Protein AF-A0A1I1L1Y5-F1 (afdb_monomer)

Secondary structure (DSSP, 8-state):
-HHHHHHHHHTTHHHHHHHHHHHHHHTTS---SS----EEEEEEEEEEESSTTPPPPTTS--EEEEEEEETTEEEE--EE-----PPP----------------------------EEPEEEEETTTTEEEEEEEETTEEEEEEEETTT-SS-SSSGGGG-TT--PPPEEEEEEEEEETTEEEEEEEEES----SS-----EEEEEEE-S--SS--GGGGGS-TT--SEEEEEEEEE-SSS-EEEEEEEEEEE--PPPGGGTPPPSSEEE--HHHHHHTT-

Organism: NCBI:txid1334022

Nearest PDB structures (foldseek):
  5o1r-assembly1_A  TM=2.312E-01  e=1.903E-01  Neisseria meningitidis
  1z87-assembly1_A  TM=1.466E-01  e=4.089E+00  Mus musculus

Radius of gyration: 25.77 Å; Cα contacts (8 Å, |Δi|>4): 494; chains: 1; bounding box: 71×51×88 Å

pLDDT: mean 72.09, std 18.98, range [33.38, 95.75]

Solvent-accessible surface area (backbone atoms only — not comparable to full-atom values): 16567 Å² total; per-residue (Å²): 111,73,69,59,53,53,53,33,60,75,66,61,43,47,62,54,51,49,48,50,48,52,49,58,56,62,61,61,52,66,62,61,62,85,54,69,33,26,33,17,44,39,31,35,38,34,39,74,32,79,50,76,79,59,77,75,59,97,80,59,79,68,48,68,44,45,35,41,29,49,39,43,34,37,37,37,54,60,40,77,67,78,82,58,76,57,77,61,60,79,74,82,78,83,73,90,72,84,84,86,77,96,70,76,90,80,80,76,73,61,69,74,75,75,78,66,78,46,73,24,32,39,35,32,59,78,77,40,33,30,38,42,46,43,85,49,98,85,36,30,43,31,33,73,45,47,34,72,73,43,81,87,50,77,44,62,28,51,60,72,61,89,69,71,82,53,69,77,43,80,38,83,88,41,75,49,79,49,53,90,37,69,22,34,35,35,34,34,48,55,73,96,75,66,100,72,84,79,72,80,45,57,35,37,34,28,30,24,84,68,87,69,70,48,58,47,64,60,40,32,77,51,57,51,83,59,75,53,47,34,46,30,41,23,38,68,40,96,48,101,63,70,28,21,48,28,40,34,38,65,38,69,42,82,43,84,59,66,66,74,80,75,57,73,65,92,46,65,45,84,46,54,70,67,64,50,55,64,76,78,112

Foldseek 3Di:
DVVVVVVCVVVVVVVVVVVVVVVVVVVPLDLLPLWFQAFWKWKKKKFKFLDFPDDDPPPGDIFIWIWTGGTQKIKTDKDWDPWDFDPFPQDPDPPDDDDDDDDDPPRDTDTDIDTDTQFIWMARSNVQKIWTWDDDPQEIETAMDGLCPDPSDDLQVLLPVLPQPWDKAFDAPDWDQAQNAIWGKIWTAGDPDDPDDDRRFIKIFIWGPDDDSHADSNCSVDHSPPSTHTAKIWGFDPDPRTITIIMGTRHITNDHDDPVSVDGRPHYDYDYPVVVVVVVD

Structure (mmCIF, N/CA/C/O backbone):
data_AF-A0A1I1L1Y5-F1
#
_entry.id   AF-A0A1I1L1Y5-F1
#
loop_
_atom_site.group_PDB
_atom_site.id
_atom_site.type_symbol
_atom_site.label_atom_id
_atom_site.label_alt_id
_atom_site.label_comp_id
_atom_site.label_asym_id
_atom_site.label_entity_id
_atom_site.label_seq_id
_atom_site.pdbx_PDB_ins_code
_atom_site.Cartn_x
_atom_site.Cartn_y
_atom_site.Cartn_z
_atom_site.occupancy
_atom_site.B_iso_or_equiv
_atom_site.auth_seq_id
_atom_site.auth_comp_id
_atom_site.auth_asym_id
_atom_site.auth_atom_id
_atom_site.pdbx_PDB_model_num
ATOM 1 N N . MET A 1 1 ? -30.612 -22.466 31.309 1.00 51.84 1 MET A N 1
ATOM 2 C CA . MET A 1 1 ? -30.502 -21.048 30.879 1.00 51.84 1 MET A CA 1
ATOM 3 C C . MET A 1 1 ? -31.087 -20.054 31.888 1.00 51.84 1 MET A C 1
ATOM 5 O O . MET A 1 1 ? -30.337 -19.215 32.365 1.00 51.84 1 MET A O 1
ATOM 9 N N . LYS A 1 2 ? -32.365 -20.160 32.296 1.00 49.06 2 LYS A N 1
ATOM 10 C CA . LYS A 1 2 ? -32.991 -19.211 33.251 1.00 49.06 2 LYS A CA 1
ATOM 11 C C . LYS A 1 2 ? -32.302 -19.124 34.629 1.00 49.06 2 LYS A C 1
ATOM 13 O O . LYS A 1 2 ? -32.152 -18.028 35.154 1.00 49.06 2 LYS A O 1
ATOM 18 N N . GLN A 1 3 ? -31.817 -20.242 35.179 1.00 56.31 3 GLN A N 1
ATOM 19 C CA . GLN A 1 3 ? -31.104 -20.255 36.471 1.00 56.31 3 GLN A CA 1
ATOM 20 C C . GLN A 1 3 ? -29.728 -19.566 36.418 1.00 56.31 3 GLN A C 1
ATOM 22 O O . GLN A 1 3 ? -29.333 -18.901 37.370 1.00 56.31 3 GLN A O 1
ATOM 27 N N . MET A 1 4 ? -29.034 -19.653 35.280 1.00 52.97 4 MET A N 1
ATOM 28 C CA . MET A 1 4 ? -27.718 -19.033 35.086 1.00 52.97 4 MET A CA 1
ATOM 29 C C . MET A 1 4 ? -27.819 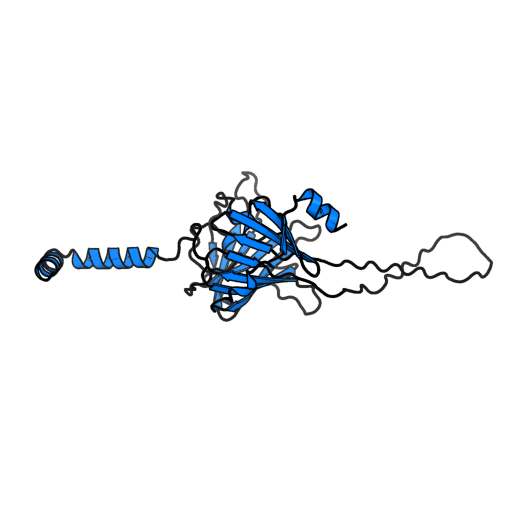-17.503 35.005 1.00 52.97 4 MET A C 1
ATOM 31 O O . MET A 1 4 ? -27.008 -16.789 35.588 1.00 52.97 4 MET A O 1
ATOM 35 N N . ILE A 1 5 ? -28.870 -16.998 34.349 1.00 57.19 5 ILE A N 1
ATOM 36 C CA . ILE A 1 5 ? -29.164 -15.559 34.261 1.00 57.19 5 ILE A CA 1
ATOM 37 C C . ILE A 1 5 ? -29.496 -14.998 35.650 1.00 57.19 5 ILE A C 1
ATOM 39 O O . ILE A 1 5 ? -28.998 -13.942 36.028 1.00 57.19 5 ILE A O 1
ATOM 43 N N . HIS A 1 6 ? -30.278 -15.733 36.447 1.00 55.38 6 HIS A N 1
ATOM 44 C CA . HIS A 1 6 ? -30.631 -15.318 37.806 1.00 55.38 6 HIS A CA 1
ATOM 45 C C . HIS A 1 6 ? -29.405 -15.235 38.732 1.00 55.38 6 HIS A C 1
ATOM 47 O O . HIS A 1 6 ? -29.283 -14.295 39.515 1.00 55.38 6 HIS A O 1
ATOM 53 N N . PHE A 1 7 ? -28.464 -16.176 38.601 1.00 59.00 7 PHE A N 1
ATOM 54 C CA . PHE A 1 7 ? -27.202 -16.166 39.344 1.00 59.00 7 PHE A CA 1
ATOM 55 C C . PHE A 1 7 ? -26.315 -14.961 38.973 1.00 59.00 7 PHE A C 1
ATOM 57 O O . PHE A 1 7 ? -25.799 -14.273 39.854 1.00 59.00 7 PHE A O 1
ATOM 64 N N . LEU A 1 8 ? -26.202 -14.644 37.678 1.00 51.50 8 LEU A N 1
ATOM 65 C CA . LEU A 1 8 ? -25.411 -13.511 37.172 1.00 51.50 8 LEU A CA 1
ATOM 66 C C . LEU A 1 8 ? -25.967 -12.140 37.592 1.00 51.50 8 LEU A C 1
ATOM 68 O O . LEU A 1 8 ? -25.192 -11.232 37.901 1.00 51.50 8 LEU A O 1
ATOM 72 N N . VAL A 1 9 ? -27.296 -11.993 37.638 1.00 57.41 9 VAL A N 1
ATOM 73 C CA . VAL A 1 9 ? -27.975 -10.768 38.103 1.00 57.41 9 VAL A CA 1
ATOM 74 C C . VAL A 1 9 ? -27.773 -10.570 39.609 1.00 57.41 9 VAL A C 1
ATOM 76 O O . VAL A 1 9 ? -27.466 -9.463 40.049 1.00 57.41 9 VAL A O 1
ATOM 79 N N . LYS A 1 10 ? -27.883 -11.642 40.406 1.00 57.88 10 LYS A N 1
ATOM 80 C CA . LYS A 1 10 ? -27.814 -11.578 41.877 1.00 57.88 10 LYS A CA 1
ATOM 81 C C . LYS A 1 10 ? -26.425 -11.198 42.404 1.00 57.88 10 LYS A C 1
ATOM 83 O O . LYS A 1 10 ? -26.323 -10.567 43.451 1.00 57.88 10 LYS A O 1
ATOM 88 N N . HIS A 1 11 ? -25.365 -11.535 41.671 1.00 58.12 11 HIS A N 1
ATOM 89 C CA . HIS A 1 11 ? -23.982 -11.310 42.099 1.00 58.12 11 HIS A CA 1
ATOM 90 C C . HIS A 1 11 ? -23.290 -10.099 41.445 1.00 58.12 11 HIS A C 1
ATOM 92 O O . HIS A 1 11 ? -22.070 -9.996 41.502 1.00 58.12 11 HIS A O 1
ATOM 98 N N . LYS A 1 12 ? -24.032 -9.171 40.814 1.00 59.91 12 LYS A N 1
ATOM 99 C CA . LYS A 1 12 ? -23.480 -7.994 40.098 1.00 59.91 12 LYS A CA 1
ATOM 100 C C . LYS A 1 12 ? -22.466 -8.323 38.978 1.00 59.91 12 LYS A C 1
ATOM 102 O O . LYS A 1 12 ? -21.897 -7.412 38.384 1.00 59.91 12 LYS A O 1
ATOM 107 N N . PHE A 1 13 ? -22.282 -9.597 38.621 1.00 60.94 13 PHE A N 1
ATOM 108 C CA . PHE A 1 13 ? -21.371 -10.026 37.553 1.00 60.94 13 PHE A CA 1
ATOM 109 C C . PHE A 1 13 ? -21.910 -9.751 36.156 1.00 60.94 13 PHE A C 1
ATOM 111 O O . PHE A 1 13 ? -21.130 -9.748 35.212 1.00 60.94 13 PHE A O 1
ATOM 118 N N . LEU A 1 14 ? -23.210 -9.476 36.006 1.00 64.88 14 LEU A N 1
ATOM 119 C CA . LEU A 1 14 ? -23.782 -9.107 34.712 1.00 64.88 14 LEU A CA 1
ATOM 120 C C . LEU A 1 14 ? -23.103 -7.858 34.123 1.00 64.88 14 LEU A C 1
ATOM 122 O O . LEU A 1 14 ? -22.805 -7.836 32.934 1.00 64.88 14 LEU A O 1
ATOM 126 N N . GLY A 1 15 ? -22.782 -6.863 34.959 1.00 60.94 15 GLY A N 1
ATOM 127 C CA . GLY A 1 15 ? -22.041 -5.673 34.532 1.00 60.94 15 GLY A CA 1
ATOM 128 C C . GLY A 1 15 ? -20.614 -5.999 34.087 1.00 60.94 15 GLY A C 1
ATOM 129 O O . GLY A 1 15 ? -20.175 -5.505 33.056 1.00 60.94 15 GLY A O 1
ATOM 130 N N . LEU A 1 16 ? -19.924 -6.894 34.805 1.00 68.75 16 LEU A N 1
ATOM 131 C CA . LEU A 1 16 ? -18.582 -7.362 34.444 1.00 68.75 16 LEU A CA 1
ATOM 132 C C . LEU A 1 16 ? -18.599 -8.195 33.152 1.00 68.75 16 LEU A C 1
ATOM 134 O O . LEU A 1 16 ? -17.723 -8.037 32.316 1.00 68.75 16 LEU A O 1
ATOM 138 N N . PHE A 1 17 ? -19.617 -9.035 32.948 1.00 68.25 17 PHE A N 1
ATOM 139 C CA . PHE A 1 17 ? -19.785 -9.839 31.734 1.00 68.25 17 PHE A CA 1
ATOM 140 C C . PHE A 1 17 ? -20.111 -8.979 30.513 1.00 68.25 17 PHE A C 1
ATOM 142 O O . PHE A 1 17 ? -19.581 -9.226 29.434 1.00 68.25 17 PHE A O 1
ATOM 149 N N . ILE A 1 18 ? -20.952 -7.953 30.680 1.00 70.62 18 ILE A N 1
ATOM 150 C CA . ILE A 1 18 ? -21.238 -6.973 29.628 1.00 70.62 18 ILE A CA 1
ATOM 151 C C . ILE A 1 18 ? -19.985 -6.143 29.340 1.00 70.62 18 ILE A C 1
ATOM 153 O O . ILE A 1 18 ? -19.658 -5.957 28.177 1.00 70.62 18 ILE A O 1
ATOM 157 N N . LEU A 1 19 ? -19.234 -5.713 30.359 1.00 66.31 19 LEU A N 1
ATOM 158 C CA . LEU A 1 19 ? -17.983 -4.974 30.176 1.00 66.31 19 LEU A CA 1
ATOM 159 C C . LEU A 1 19 ? -16.911 -5.834 29.492 1.00 66.31 19 LEU A C 1
ATOM 161 O O . LEU A 1 19 ? -16.278 -5.364 28.559 1.00 66.31 19 LEU A O 1
ATOM 165 N N . CYS A 1 20 ? -16.739 -7.099 29.887 1.00 64.88 20 CYS A N 1
ATOM 166 C CA . CYS A 1 20 ? -15.846 -8.047 29.219 1.00 64.88 20 CYS A CA 1
ATOM 167 C C . CYS A 1 20 ? -16.320 -8.362 27.799 1.00 64.88 20 CYS A C 1
ATOM 169 O O . CYS A 1 20 ? -15.491 -8.456 26.907 1.00 64.88 20 CYS A O 1
ATOM 171 N N . GLY A 1 21 ? -17.629 -8.474 27.559 1.00 62.31 21 GLY A N 1
ATOM 172 C CA . GLY A 1 21 ? -18.201 -8.631 26.223 1.00 62.31 21 GLY A CA 1
ATOM 173 C C . GLY A 1 21 ? -17.945 -7.409 25.341 1.00 62.31 21 GLY A C 1
ATOM 174 O O . GLY A 1 21 ? -17.492 -7.563 24.215 1.00 62.31 21 GLY A O 1
ATOM 175 N N . ILE A 1 22 ? -18.143 -6.198 25.867 1.00 62.53 22 ILE A N 1
ATOM 176 C CA . ILE A 1 22 ? -17.838 -4.934 25.184 1.00 62.53 22 ILE A CA 1
ATOM 177 C C . ILE A 1 22 ? -16.331 -4.792 24.963 1.00 62.53 22 ILE A C 1
ATOM 179 O O . ILE A 1 22 ? -15.941 -4.377 23.883 1.00 62.53 22 ILE A O 1
ATOM 183 N N . LEU A 1 23 ? -15.485 -5.190 25.918 1.00 55.41 23 LEU A N 1
ATOM 184 C CA . LEU A 1 23 ? -14.025 -5.177 25.784 1.00 55.41 23 LEU A CA 1
ATOM 185 C C . LEU A 1 23 ? -13.529 -6.223 24.773 1.00 55.41 23 LEU A C 1
ATOM 187 O O . LEU A 1 23 ? -12.622 -5.937 23.999 1.00 55.41 23 LEU A O 1
ATOM 191 N N . LEU A 1 24 ? -14.152 -7.403 24.715 1.00 54.25 24 LEU A N 1
ATOM 192 C CA . LEU A 1 24 ? -13.882 -8.446 23.717 1.00 54.25 24 LEU A CA 1
ATOM 193 C C . LEU A 1 24 ? -14.389 -8.049 22.324 1.00 54.25 24 LEU A C 1
ATOM 195 O O . LEU A 1 24 ? -13.763 -8.389 21.324 1.00 54.25 24 LEU A O 1
ATOM 199 N N . ILE A 1 25 ? -15.496 -7.304 22.240 1.00 52.09 25 ILE A N 1
ATOM 200 C CA . ILE A 1 25 ? -16.000 -6.724 20.989 1.00 52.09 25 ILE A CA 1
ATOM 201 C C . ILE A 1 25 ? -15.145 -5.511 20.578 1.00 52.09 25 ILE A C 1
ATOM 203 O O . ILE A 1 25 ? -14.871 -5.347 19.394 1.00 52.09 25 ILE A O 1
ATOM 207 N N . SER A 1 26 ? -14.633 -4.709 21.519 1.00 47.47 26 SER A N 1
ATOM 208 C CA . SER A 1 26 ? -13.735 -3.580 21.230 1.00 47.47 26 SER A CA 1
ATOM 209 C C . SER A 1 26 ? -12.303 -4.017 20.913 1.00 47.47 26 SER A C 1
ATOM 211 O O . SER A 1 26 ? -11.570 -3.281 20.261 1.00 47.47 26 SER A O 1
ATOM 213 N N . GLN A 1 27 ? -11.898 -5.219 21.339 1.00 41.19 27 GLN A N 1
ATOM 214 C CA . GLN A 1 27 ? -10.664 -5.874 20.891 1.00 41.19 27 GLN A CA 1
ATOM 215 C C . GLN A 1 27 ? -10.774 -6.455 19.472 1.00 41.19 27 GLN A C 1
ATOM 217 O O . GLN A 1 27 ? -9.762 -6.859 18.910 1.00 41.19 27 GLN A O 1
ATOM 222 N N . LYS A 1 28 ? -11.961 -6.437 18.846 1.00 37.06 28 LYS A N 1
ATOM 223 C CA . LYS A 1 28 ? -12.132 -6.732 17.413 1.00 37.06 28 LYS A CA 1
ATOM 224 C C . LYS A 1 28 ? -11.959 -5.506 16.511 1.00 37.06 28 LYS A C 1
ATOM 226 O O . LYS A 1 28 ? -12.428 -5.508 15.376 1.00 37.06 28 LYS A O 1
ATOM 231 N N . ASN A 1 29 ? -11.227 -4.490 16.964 1.00 41.06 29 ASN A N 1
ATOM 232 C CA . ASN A 1 29 ? -10.471 -3.675 16.020 1.00 41.06 29 ASN A CA 1
ATOM 233 C C . ASN A 1 29 ? -9.376 -4.580 15.471 1.00 41.06 29 ASN A C 1
ATOM 235 O O . ASN A 1 29 ? -8.334 -4.720 16.102 1.00 41.06 29 ASN A O 1
ATOM 239 N N . TYR A 1 30 ? -9.723 -5.275 14.383 1.00 44.94 30 TYR A N 1
ATOM 240 C CA . TYR A 1 30 ? -8.898 -6.152 13.566 1.00 44.94 30 TYR A CA 1
ATOM 241 C C . TYR A 1 30 ? -7.412 -5.915 13.812 1.00 44.94 30 TYR A C 1
ATOM 243 O O . TYR A 1 30 ? -6.796 -5.038 13.206 1.00 44.94 30 TYR A O 1
ATOM 251 N N . ALA A 1 31 ? -6.856 -6.704 14.733 1.00 39.56 31 ALA A N 1
ATOM 252 C CA . ALA A 1 31 ? -5.426 -6.875 14.815 1.00 39.56 31 ALA A CA 1
ATOM 253 C C . ALA A 1 31 ? -4.989 -7.252 13.400 1.00 39.56 31 ALA A C 1
ATOM 255 O O . ALA A 1 31 ? -5.492 -8.221 12.826 1.00 39.56 31 ALA A O 1
ATOM 256 N N . GLN A 1 32 ? -4.114 -6.438 12.821 1.00 49.97 32 GLN A N 1
ATOM 257 C CA . GLN A 1 32 ? -3.513 -6.626 11.504 1.00 49.97 32 GLN A CA 1
ATOM 258 C C . GLN A 1 32 ? -2.536 -7.822 11.538 1.00 49.97 32 GLN A C 1
ATOM 260 O O . GLN A 1 32 ? -1.414 -7.752 11.042 1.00 49.97 32 GLN A O 1
ATOM 265 N N . GLU A 1 33 ? -2.923 -8.924 12.178 1.00 47.31 33 GLU A N 1
ATOM 266 C CA . GLU A 1 33 ? -2.197 -10.183 12.180 1.00 47.31 33 GLU A CA 1
ATOM 267 C C . GLU A 1 33 ? -2.635 -10.985 10.958 1.00 47.31 33 GLU A C 1
ATOM 269 O O . GLU A 1 33 ? -3.742 -11.511 10.941 1.00 47.31 33 GLU A O 1
ATOM 274 N N . PHE A 1 34 ? -1.768 -11.036 9.934 1.00 52.75 34 PHE A N 1
ATOM 275 C CA . PHE A 1 34 ? -1.752 -12.012 8.825 1.00 52.75 34 PHE A CA 1
ATOM 276 C C . PHE A 1 34 ? -3.134 -12.586 8.431 1.00 52.75 34 PHE A C 1
ATOM 278 O O . PHE A 1 34 ? -3.334 -13.800 8.345 1.00 52.75 34 PHE A O 1
ATOM 285 N N . GLY A 1 35 ? -4.096 -11.686 8.207 1.00 64.25 35 GLY A N 1
ATOM 286 C CA . GLY A 1 35 ? -5.526 -11.978 8.173 1.00 64.25 35 GLY A CA 1
ATOM 287 C C . GLY A 1 35 ? -6.220 -11.371 6.960 1.00 64.25 35 GLY A C 1
ATOM 288 O O . GLY A 1 35 ? -5.647 -10.555 6.237 1.00 64.25 35 GLY A O 1
ATOM 289 N N . ASN A 1 36 ? -7.451 -11.828 6.731 1.00 79.38 36 ASN A N 1
ATOM 290 C CA . ASN A 1 36 ? -8.355 -11.372 5.677 1.00 79.38 36 ASN A CA 1
ATOM 291 C C . ASN A 1 36 ? -8.349 -9.829 5.587 1.00 79.38 36 ASN A C 1
ATOM 293 O O . ASN A 1 36 ? -8.696 -9.157 6.553 1.00 79.38 36 ASN A O 1
ATOM 297 N N . GLN A 1 37 ? -7.919 -9.288 4.445 1.00 86.50 37 GLN A N 1
ATOM 298 C CA . GLN A 1 37 ? -7.827 -7.853 4.158 1.00 86.50 37 GLN A CA 1
ATOM 299 C C . GLN A 1 37 ? -9.157 -7.264 3.665 1.00 86.50 37 GLN A C 1
ATOM 301 O O . GLN A 1 37 ? -9.171 -6.160 3.128 1.00 86.50 37 GLN A O 1
ATOM 306 N N . GLY A 1 38 ? -10.253 -8.008 3.797 1.00 89.75 38 GLY A N 1
ATOM 307 C CA . GLY A 1 38 ? -11.534 -7.716 3.173 1.00 89.75 38 GLY A CA 1
ATOM 308 C C . GLY A 1 38 ? -11.539 -8.035 1.682 1.00 89.75 38 GLY A C 1
ATOM 309 O O . GLY A 1 38 ? -10.662 -8.726 1.157 1.00 89.75 38 GLY A O 1
ATOM 310 N N . GLU A 1 39 ? -12.549 -7.522 0.993 1.00 93.38 39 GLU A N 1
ATOM 311 C CA . GLU A 1 39 ? -12.648 -7.574 -0.461 1.00 93.38 39 GLU A CA 1
ATOM 312 C C . GLU A 1 39 ? -12.910 -6.170 -1.004 1.00 93.38 39 GLU A C 1
ATOM 314 O O . GLU A 1 39 ? -13.675 -5.409 -0.408 1.00 93.38 39 GLU A O 1
ATOM 319 N N . GLY A 1 40 ? -12.240 -5.807 -2.098 1.00 93.62 40 GLY A N 1
ATOM 320 C CA . GLY A 1 40 ? -12.437 -4.496 -2.706 1.00 93.62 40 GLY A CA 1
ATOM 321 C C . GLY A 1 40 ? -11.375 -4.061 -3.703 1.00 93.62 40 GLY A C 1
ATOM 322 O O . GLY A 1 40 ? -10.447 -4.803 -4.046 1.00 93.62 40 GLY A O 1
ATOM 323 N N . HIS A 1 41 ? -11.514 -2.821 -4.163 1.00 93.75 41 HIS A N 1
ATOM 324 C CA . HIS A 1 41 ? -10.585 -2.147 -5.067 1.00 93.75 41 HIS A CA 1
ATOM 325 C C . HIS A 1 41 ? -10.049 -0.882 -4.399 1.00 93.75 41 HIS A C 1
ATOM 327 O O . HIS A 1 41 ? -10.798 -0.022 -3.937 1.00 93.75 41 HIS A O 1
ATOM 333 N N . VAL A 1 42 ? -8.724 -0.775 -4.342 1.00 94.12 42 VAL A N 1
ATOM 334 C CA . VAL A 1 42 ? -8.022 0.408 -3.850 1.00 94.12 42 VAL A CA 1
ATOM 335 C C . VAL A 1 42 ? -7.110 0.936 -4.949 1.00 94.12 42 VAL A C 1
ATOM 337 O O . VAL A 1 42 ? -6.235 0.214 -5.426 1.00 94.12 42 VAL A O 1
ATOM 340 N N . MET A 1 43 ? -7.273 2.206 -5.319 1.00 92.88 43 MET A N 1
ATOM 341 C CA . MET A 1 43 ? -6.334 2.905 -6.197 1.00 92.88 43 MET A CA 1
ATOM 342 C C . MET A 1 43 ? -5.474 3.848 -5.363 1.00 92.88 43 MET A C 1
ATOM 344 O O . MET A 1 43 ? -5.990 4.736 -4.680 1.00 92.88 43 MET A O 1
ATOM 348 N N . ILE A 1 44 ? -4.156 3.679 -5.428 1.00 91.31 44 ILE A N 1
ATOM 349 C CA . ILE A 1 44 ? -3.189 4.554 -4.761 1.00 91.31 44 ILE A CA 1
ATOM 350 C C . ILE A 1 44 ? -2.492 5.401 -5.819 1.00 91.31 44 ILE A C 1
ATOM 352 O O . ILE A 1 44 ? -1.854 4.874 -6.724 1.00 91.31 44 ILE A O 1
ATOM 356 N N . LYS A 1 45 ? -2.570 6.722 -5.682 1.00 89.19 45 LYS A N 1
ATOM 357 C CA . LYS A 1 45 ? -1.807 7.683 -6.476 1.00 89.19 45 LYS A CA 1
ATOM 358 C C . LYS A 1 45 ? -0.513 8.044 -5.751 1.00 89.19 45 LYS A C 1
ATOM 360 O O . LYS A 1 45 ? -0.526 8.383 -4.565 1.00 89.19 45 LYS A O 1
ATOM 365 N N . THR A 1 46 ? 0.597 8.025 -6.479 1.00 87.00 46 THR A N 1
ATOM 366 C CA . THR A 1 46 ? 1.925 8.395 -5.986 1.00 87.00 46 THR A CA 1
ATOM 367 C C . THR A 1 46 ? 2.483 9.584 -6.741 1.00 87.00 46 THR A C 1
ATOM 369 O O . THR A 1 46 ? 2.362 9.662 -7.964 1.00 87.00 46 THR A O 1
ATOM 372 N N . TYR A 1 47 ? 3.122 10.493 -6.009 1.00 85.06 47 TYR A N 1
ATOM 373 C CA . TYR A 1 47 ? 3.764 11.678 -6.569 1.00 85.06 47 TYR A CA 1
ATOM 374 C C . TYR A 1 47 ? 4.838 12.245 -5.642 1.00 85.06 47 TYR A C 1
ATOM 376 O O . TYR A 1 47 ? 4.809 12.045 -4.423 1.00 85.06 47 TYR A O 1
ATOM 384 N N . MET A 1 48 ? 5.785 12.975 -6.223 1.00 84.88 48 MET A N 1
ATOM 385 C CA . MET A 1 48 ? 6.847 13.657 -5.487 1.00 84.88 48 MET A CA 1
ATOM 386 C C . MET A 1 48 ? 6.493 15.128 -5.282 1.00 84.88 48 MET A C 1
ATOM 388 O O . MET A 1 48 ? 5.869 15.730 -6.143 1.00 84.88 48 MET A O 1
ATOM 392 N N . SER A 1 49 ? 6.898 15.716 -4.159 1.00 83.38 49 SER A N 1
ATOM 393 C CA . SER A 1 49 ? 6.695 17.144 -3.889 1.00 83.38 49 SER A CA 1
ATOM 394 C C . SER A 1 49 ? 7.756 17.700 -2.935 1.00 83.38 49 SER A C 1
ATOM 396 O O . SER A 1 49 ? 8.408 16.960 -2.198 1.00 83.38 49 SER A O 1
ATOM 398 N N . PHE A 1 50 ? 7.913 19.026 -2.886 1.00 83.50 50 PHE A N 1
ATOM 399 C CA . PHE A 1 50 ? 8.808 19.685 -1.918 1.00 83.50 50 PHE A CA 1
ATOM 400 C C . PHE A 1 50 ? 8.232 19.745 -0.495 1.00 83.50 50 PHE A C 1
ATOM 402 O O . PHE A 1 50 ? 8.967 19.892 0.481 1.00 83.50 50 PHE A O 1
ATOM 409 N N . GLN A 1 51 ? 6.911 19.625 -0.363 1.00 83.38 51 GLN A N 1
ATOM 410 C CA . GLN A 1 51 ? 6.180 19.691 0.901 1.00 83.38 51 GLN A CA 1
ATOM 411 C C . GLN A 1 51 ? 5.219 18.502 1.037 1.00 83.38 51 GLN A C 1
ATOM 413 O O . GLN A 1 51 ? 4.653 18.056 0.038 1.00 83.38 51 GLN A O 1
ATOM 418 N N . PRO A 1 52 ? 4.999 17.979 2.255 1.00 83.31 52 PRO A N 1
ATOM 419 C CA . PRO A 1 52 ? 4.208 16.772 2.452 1.00 83.31 52 PRO A CA 1
ATOM 420 C C . PRO A 1 52 ? 2.735 17.014 2.108 1.00 83.31 52 PRO A C 1
ATOM 422 O O . PRO A 1 52 ? 2.130 17.965 2.601 1.00 83.31 52 PRO A O 1
ATOM 425 N N . PHE A 1 53 ? 2.141 16.109 1.330 1.00 83.94 53 PHE A N 1
ATOM 426 C CA . PHE A 1 53 ? 0.738 16.155 0.894 1.00 83.94 53 PHE A CA 1
ATOM 427 C C . PHE A 1 53 ? 0.321 17.395 0.098 1.00 83.94 53 PHE A C 1
ATOM 429 O O . PHE A 1 53 ? -0.883 17.627 -0.054 1.00 83.94 53 PHE A O 1
ATOM 436 N N . THR A 1 54 ? 1.273 18.168 -0.423 1.00 77.12 54 THR A N 1
ATOM 437 C CA . THR A 1 54 ? 0.968 19.257 -1.353 1.00 77.12 54 THR A CA 1
ATOM 438 C C . THR A 1 54 ? 0.417 18.645 -2.635 1.00 77.12 54 THR A C 1
ATOM 440 O O . THR A 1 54 ? 1.082 17.777 -3.196 1.00 77.12 54 THR A O 1
ATOM 443 N N . PRO A 1 55 ? -0.808 18.994 -3.059 1.00 62.53 55 PRO A N 1
ATOM 444 C CA . PRO A 1 55 ? -1.381 18.456 -4.281 1.00 62.53 55 PRO A CA 1
ATOM 445 C C . PRO A 1 55 ? -0.485 18.763 -5.476 1.00 62.53 55 PRO A C 1
ATOM 447 O O . PRO A 1 55 ? 0.106 19.838 -5.561 1.00 62.53 55 PRO A O 1
ATOM 450 N N . ILE A 1 56 ? -0.438 17.818 -6.403 1.00 56.88 56 ILE A N 1
ATOM 451 C CA . ILE A 1 56 ? 0.132 18.019 -7.727 1.00 56.88 56 ILE A CA 1
ATOM 452 C C . ILE A 1 56 ? -0.654 19.151 -8.395 1.00 56.88 56 ILE A C 1
ATOM 454 O O . ILE A 1 56 ? -1.856 19.018 -8.622 1.00 56.88 56 ILE A O 1
ATOM 458 N N . ASN A 1 57 ? 0.001 20.254 -8.751 1.00 55.22 57 ASN A N 1
ATOM 459 C CA . ASN A 1 57 ? -0.515 21.058 -9.860 1.00 55.22 57 ASN A CA 1
ATOM 460 C C . ASN A 1 57 ? -0.432 20.167 -11.105 1.00 55.22 57 ASN A C 1
ATOM 462 O O . ASN A 1 57 ? 0.603 19.530 -11.251 1.00 55.22 57 ASN A O 1
ATOM 466 N N . ASN A 1 58 ? -1.445 20.138 -11.989 1.00 53.09 58 ASN A N 1
ATOM 467 C CA . ASN A 1 58 ? -1.619 19.247 -13.172 1.00 53.09 58 ASN A CA 1
ATOM 468 C C . ASN A 1 58 ? -0.393 18.989 -14.096 1.00 53.09 58 ASN A C 1
ATOM 470 O O . ASN A 1 58 ? -0.515 18.292 -15.096 1.00 53.09 58 ASN A O 1
ATOM 474 N N . LYS A 1 59 ? 0.771 19.566 -13.806 1.00 54.00 59 LYS A N 1
ATOM 475 C CA . LYS A 1 59 ? 2.051 19.421 -14.490 1.00 54.00 59 LYS A CA 1
ATOM 476 C C . LYS A 1 59 ? 2.976 18.335 -13.918 1.00 54.00 59 LYS A C 1
ATOM 478 O O . LYS A 1 59 ? 3.874 17.927 -14.643 1.00 54.00 59 LYS A O 1
ATOM 483 N N . GLU A 1 60 ? 2.828 17.876 -12.668 1.00 59.72 60 GLU A N 1
ATOM 484 C CA . GLU A 1 60 ? 3.752 16.852 -12.132 1.00 59.72 60 GLU A CA 1
ATOM 485 C C . GLU A 1 60 ? 3.280 15.424 -12.469 1.00 59.72 60 GLU A C 1
ATOM 487 O O . GLU A 1 60 ? 2.091 15.107 -12.349 1.00 59.72 60 GLU A O 1
ATOM 492 N N . PRO A 1 61 ? 4.189 14.524 -12.880 1.00 68.06 61 PRO A N 1
ATOM 493 C CA . PRO A 1 61 ? 3.827 13.151 -13.193 1.00 68.06 61 PRO A CA 1
ATOM 494 C C . PRO A 1 61 ? 3.410 12.393 -11.923 1.00 68.06 61 PRO A C 1
ATOM 496 O O . PRO A 1 61 ? 4.162 12.306 -10.955 1.00 68.06 61 PRO A O 1
ATOM 499 N N . SER A 1 62 ? 2.217 11.793 -11.949 1.00 77.75 62 SER A N 1
ATOM 500 C CA . SER A 1 62 ? 1.776 10.801 -10.957 1.00 77.75 62 SER A CA 1
ATOM 501 C C . SER A 1 62 ? 1.812 9.380 -11.512 1.00 77.75 62 SER A C 1
ATOM 503 O O . SER A 1 62 ? 1.721 9.167 -12.725 1.00 77.75 62 SER A O 1
ATOM 505 N N . VAL A 1 63 ? 1.935 8.402 -10.617 1.00 81.81 63 VAL A N 1
ATOM 506 C CA . VAL A 1 63 ? 1.789 6.969 -10.914 1.00 81.81 63 VAL A CA 1
ATOM 507 C C . VAL A 1 63 ? 0.599 6.442 -10.127 1.00 81.81 63 VAL A C 1
ATOM 509 O O . VAL A 1 63 ? 0.494 6.724 -8.935 1.00 81.81 63 VAL A O 1
ATOM 512 N N . ASN A 1 64 ? -0.279 5.686 -10.781 1.00 86.06 64 ASN A N 1
ATOM 513 C CA . ASN A 1 64 ? -1.423 5.054 -10.133 1.00 86.06 64 ASN A CA 1
ATOM 514 C C . ASN A 1 64 ? -1.145 3.560 -9.955 1.00 86.06 64 ASN A C 1
ATOM 516 O O . ASN A 1 64 ? -0.610 2.910 -10.851 1.00 86.06 64 ASN A O 1
ATOM 520 N N . TYR A 1 65 ? -1.514 3.033 -8.796 1.00 87.31 65 TYR A N 1
ATOM 521 C CA . TYR A 1 65 ? -1.402 1.627 -8.449 1.00 87.31 65 TYR A CA 1
ATOM 522 C C . TYR A 1 65 ? -2.794 1.090 -8.146 1.00 87.31 65 TYR A C 1
ATOM 524 O O . TYR A 1 65 ? -3.420 1.509 -7.173 1.00 87.31 65 TYR A O 1
ATOM 532 N N . ASP A 1 66 ? -3.250 0.157 -8.969 1.00 90.81 66 ASP A N 1
ATOM 533 C CA . ASP A 1 66 ? -4.544 -0.496 -8.822 1.00 90.81 66 ASP A CA 1
ATOM 534 C C . ASP A 1 66 ? -4.399 -1.821 -8.075 1.00 90.81 66 ASP A C 1
ATOM 536 O O . ASP A 1 66 ? -3.775 -2.767 -8.570 1.00 90.81 66 ASP A O 1
ATOM 540 N N . PHE A 1 67 ? -4.997 -1.884 -6.886 1.00 92.06 67 PHE A N 1
ATOM 541 C CA . PHE A 1 67 ? -5.023 -3.059 -6.025 1.00 92.06 67 PHE A CA 1
ATOM 542 C C . PHE A 1 67 ? -6.423 -3.647 -5.962 1.00 92.06 67 PHE A C 1
ATOM 544 O O . PHE A 1 67 ? -7.358 -3.007 -5.490 1.00 92.06 67 PHE A O 1
ATOM 551 N N . TYR A 1 68 ? -6.545 -4.901 -6.369 1.00 93.62 68 TYR A N 1
ATOM 552 C CA . TYR A 1 68 ? -7.728 -5.707 -6.126 1.00 93.62 68 TYR A CA 1
ATOM 553 C C . TYR A 1 68 ? -7.433 -6.662 -4.983 1.00 93.62 68 TYR A C 1
ATOM 555 O O . TYR A 1 68 ? -6.494 -7.456 -5.055 1.00 93.62 68 TYR A O 1
ATOM 563 N N . ILE A 1 69 ? -8.220 -6.574 -3.924 1.00 92.81 69 ILE A N 1
ATOM 564 C CA . ILE A 1 69 ? -8.009 -7.315 -2.690 1.00 92.81 69 ILE A CA 1
ATOM 565 C C . ILE A 1 69 ? -9.129 -8.333 -2.561 1.00 92.81 69 ILE A C 1
ATOM 567 O O . ILE A 1 69 ? -10.303 -8.004 -2.717 1.00 92.81 69 ILE A O 1
ATOM 571 N N . LYS A 1 70 ? -8.748 -9.580 -2.300 1.00 91.94 70 LYS A N 1
ATOM 572 C CA . LYS A 1 70 ? -9.671 -10.657 -1.983 1.00 91.94 70 LYS A CA 1
ATOM 573 C C . LYS A 1 70 ? -9.112 -11.484 -0.841 1.00 91.94 70 LYS A C 1
ATOM 575 O O . LYS A 1 70 ? -8.239 -12.331 -1.032 1.00 91.94 70 LYS A O 1
ATOM 580 N N . GLU A 1 71 ? -9.624 -11.226 0.350 1.00 90.62 71 GLU A N 1
ATOM 581 C CA . GLU A 1 71 ? -9.179 -11.834 1.592 1.00 90.62 71 GLU A CA 1
ATOM 582 C C . GLU A 1 71 ? -7.661 -11.701 1.794 1.00 90.62 71 GLU A C 1
ATOM 584 O O . GLU A 1 71 ? -7.152 -10.636 2.117 1.00 90.62 71 GLU A O 1
ATOM 589 N N . TYR A 1 72 ? -6.907 -12.784 1.628 1.00 88.81 72 TYR A N 1
ATOM 590 C CA . TYR A 1 72 ? -5.453 -12.826 1.786 1.00 88.81 72 TYR A CA 1
ATOM 591 C C . TYR A 1 72 ? -4.703 -12.674 0.456 1.00 88.81 72 TYR A C 1
ATOM 593 O O . TYR A 1 72 ? -3.472 -12.756 0.440 1.00 88.81 72 TYR A O 1
ATOM 601 N N . GLN A 1 73 ? -5.415 -12.511 -0.660 1.00 90.94 73 GLN A N 1
ATOM 602 C CA . GLN A 1 73 ? -4.834 -12.322 -1.981 1.00 90.94 73 GLN A CA 1
ATOM 603 C C . GLN A 1 73 ? -4.927 -10.860 -2.399 1.00 90.94 73 GLN A C 1
ATOM 605 O O . GLN A 1 73 ? -5.983 -10.238 -2.310 1.00 90.94 73 GLN A O 1
ATOM 610 N N . VAL A 1 74 ? -3.820 -10.326 -2.901 1.00 91.25 74 VAL A N 1
ATOM 611 C CA . VAL A 1 74 ? -3.753 -8.958 -3.415 1.00 91.25 74 VAL A CA 1
ATOM 612 C C . VAL A 1 74 ? -3.221 -9.008 -4.832 1.00 91.25 74 VAL A C 1
ATOM 614 O O . VAL A 1 74 ? -2.090 -9.425 -5.067 1.00 91.25 74 VAL A O 1
ATOM 617 N N . LEU A 1 75 ? -4.039 -8.594 -5.786 1.00 91.44 75 LEU A N 1
ATOM 618 C CA . LEU A 1 75 ? -3.645 -8.419 -7.170 1.00 91.44 75 LEU A CA 1
ATOM 619 C C . LEU A 1 75 ? -3.277 -6.956 -7.391 1.00 91.44 75 LEU A C 1
ATOM 621 O O . LEU A 1 75 ? -4.127 -6.079 -7.264 1.00 91.44 75 LEU A O 1
ATOM 625 N N . ARG A 1 76 ? -2.040 -6.712 -7.817 1.00 89.50 76 ARG A N 1
ATOM 626 C CA . ARG A 1 76 ? -1.619 -5.422 -8.358 1.00 89.50 76 ARG A CA 1
ATOM 627 C C . ARG A 1 76 ? -1.706 -5.481 -9.878 1.00 89.50 76 ARG A C 1
ATOM 629 O O . ARG A 1 76 ? -0.991 -6.260 -10.520 1.00 89.50 76 ARG A O 1
ATOM 636 N N . ALA A 1 77 ? -2.615 -4.698 -10.450 1.00 83.50 77 ALA A N 1
ATOM 637 C CA . ALA A 1 77 ? -2.768 -4.607 -11.897 1.00 83.50 77 ALA A CA 1
ATOM 638 C C . ALA A 1 77 ? -1.545 -3.916 -12.531 1.00 83.50 77 ALA A C 1
ATOM 640 O O . ALA A 1 77 ? -0.880 -3.111 -11.870 1.00 83.50 77 ALA A O 1
ATOM 641 N N . PRO A 1 78 ? -1.198 -4.263 -13.784 1.00 72.75 78 PRO A N 1
ATOM 642 C CA . PRO A 1 78 ? -0.063 -3.648 -14.454 1.00 72.75 78 PRO A CA 1
ATOM 643 C C . PRO A 1 78 ? -0.317 -2.154 -14.646 1.00 72.75 78 PRO A C 1
ATOM 645 O O . PRO A 1 78 ? -1.431 -1.739 -14.962 1.00 72.75 78 PRO A O 1
ATOM 648 N N . PHE A 1 79 ? 0.739 -1.363 -14.488 1.00 60.53 79 PHE A N 1
ATOM 649 C CA . PHE A 1 79 ? 0.734 0.035 -14.888 1.00 60.53 79 PHE A CA 1
ATOM 650 C C . PHE A 1 79 ? 1.511 0.150 -16.196 1.00 60.53 79 PHE A C 1
ATOM 652 O O . PHE A 1 79 ? 2.724 -0.078 -16.227 1.00 60.53 79 PHE A O 1
ATOM 659 N N . GLU A 1 80 ? 0.802 0.496 -17.266 1.00 57.22 80 GLU A N 1
ATOM 660 C CA . GLU A 1 80 ? 1.390 0.885 -18.543 1.00 57.22 80 GLU A CA 1
ATOM 661 C C . GLU A 1 80 ? 0.992 2.336 -18.804 1.00 57.22 80 GLU A C 1
ATOM 663 O O . GLU A 1 80 ? -0.167 2.628 -19.092 1.00 57.22 80 GLU A O 1
ATOM 668 N N . LYS A 1 81 ? 1.942 3.263 -18.660 1.00 49.69 81 LYS A N 1
ATOM 669 C CA . LYS A 1 81 ? 1.777 4.606 -19.219 1.00 49.69 81 LYS A CA 1
ATOM 670 C C . LYS A 1 81 ? 2.229 4.571 -20.672 1.00 49.69 81 LYS A C 1
ATOM 672 O O . LYS A 1 81 ? 3.331 4.097 -20.955 1.00 49.69 81 LYS A O 1
ATOM 677 N N . GLU A 1 82 ? 1.373 5.065 -21.562 1.00 42.28 82 GLU A N 1
ATOM 678 C CA . GLU A 1 82 ? 1.761 5.399 -22.929 1.00 42.28 82 GLU A CA 1
ATOM 679 C C . GLU A 1 82 ? 2.897 6.429 -22.925 1.00 42.28 82 GLU A C 1
ATOM 681 O O . GLU A 1 82 ? 3.080 7.194 -21.974 1.00 42.28 82 GLU A O 1
ATOM 686 N N . GLU A 1 83 ? 3.690 6.354 -23.987 1.00 40.09 83 GLU A N 1
ATOM 687 C CA . GLU A 1 83 ? 4.953 7.040 -24.219 1.00 40.09 83 GLU A CA 1
ATOM 688 C C . GLU A 1 83 ? 4.912 8.516 -23.803 1.00 40.09 83 GLU A C 1
ATOM 690 O O . GLU A 1 83 ? 4.174 9.329 -24.358 1.00 40.09 83 GLU A O 1
ATOM 695 N N . VAL A 1 84 ? 5.754 8.887 -22.835 1.00 41.09 84 VAL A N 1
ATOM 696 C CA . VAL A 1 84 ? 6.098 10.295 -22.641 1.00 41.09 84 VAL A CA 1
ATOM 697 C C . VAL A 1 84 ? 7.151 10.611 -23.694 1.00 41.09 84 VAL A C 1
ATOM 699 O O . VAL A 1 84 ? 8.317 10.246 -23.548 1.00 41.09 84 VAL A O 1
ATOM 702 N N . HIS A 1 85 ? 6.730 11.231 -24.794 1.00 35.34 85 HIS A N 1
ATOM 703 C CA . HIS A 1 85 ? 7.661 11.914 -25.680 1.00 35.34 85 HIS A CA 1
ATOM 704 C C . HIS A 1 85 ? 8.183 13.139 -24.931 1.00 35.34 85 HIS A C 1
ATOM 706 O O . HIS A 1 85 ? 7.503 14.165 -24.869 1.00 35.34 85 HIS A O 1
ATOM 712 N N . ASP A 1 86 ? 9.378 13.041 -24.352 1.00 40.78 86 ASP A N 1
ATOM 713 C CA . ASP A 1 86 ? 10.101 14.254 -23.995 1.00 40.78 86 ASP A CA 1
ATOM 714 C C . ASP A 1 86 ? 10.340 15.045 -25.295 1.00 40.78 86 ASP A C 1
ATOM 716 O O . ASP A 1 86 ? 10.750 14.457 -26.308 1.00 40.78 86 ASP A O 1
ATOM 720 N N . PRO A 1 87 ? 10.034 16.357 -25.333 1.00 37.88 87 PRO A N 1
ATOM 721 C CA . PRO A 1 87 ? 10.363 17.168 -26.493 1.00 37.88 87 PRO A CA 1
ATOM 722 C C . PRO A 1 87 ? 11.877 17.070 -26.725 1.00 37.88 87 PRO A C 1
ATOM 724 O O . PRO A 1 87 ? 12.636 17.110 -25.757 1.00 37.88 87 PRO A O 1
ATOM 727 N N . PRO A 1 88 ? 12.337 16.915 -27.979 1.00 38.12 88 PRO A N 1
ATOM 728 C CA . PRO A 1 88 ? 13.752 16.718 -28.262 1.00 38.12 88 PRO A CA 1
ATOM 729 C C . PRO A 1 88 ? 14.558 17.886 -27.691 1.00 38.12 88 PRO A C 1
ATOM 731 O O . PRO A 1 88 ? 14.353 19.033 -28.094 1.00 38.12 88 PRO A O 1
ATOM 734 N N . GLU A 1 89 ? 15.476 17.603 -26.766 1.00 41.12 89 GLU A N 1
ATOM 735 C CA . GLU A 1 89 ? 16.463 18.587 -26.335 1.00 41.12 89 GLU A CA 1
ATOM 736 C C . GLU A 1 89 ? 17.387 18.872 -27.525 1.00 41.12 89 GLU A C 1
ATOM 738 O O . GLU A 1 89 ? 18.202 18.043 -27.934 1.00 41.12 89 GLU A O 1
ATOM 743 N N . THR A 1 90 ? 17.250 20.051 -28.132 1.00 35.12 90 THR A N 1
ATOM 744 C CA . THR A 1 90 ? 18.232 20.561 -29.091 1.00 35.12 90 THR A CA 1
ATOM 745 C C . THR A 1 90 ? 19.493 20.947 -28.330 1.00 35.12 90 THR A C 1
ATOM 747 O O . THR A 1 90 ? 19.600 22.055 -27.809 1.00 35.12 90 THR A O 1
ATOM 750 N N . VAL A 1 91 ? 20.451 20.027 -28.252 1.00 36.94 91 VAL A N 1
ATOM 751 C CA . VAL A 1 91 ? 21.800 20.333 -27.774 1.00 36.94 91 VAL A CA 1
ATOM 752 C C . VAL A 1 91 ? 22.586 20.934 -28.938 1.00 36.94 91 VAL A C 1
ATOM 754 O O . VAL A 1 91 ? 23.109 20.215 -29.787 1.00 36.94 91 VAL A O 1
ATOM 757 N N . THR A 1 92 ? 22.685 22.262 -28.991 1.00 34.00 92 THR A N 1
ATOM 758 C CA . THR A 1 92 ? 23.612 22.937 -29.907 1.00 34.00 92 THR A CA 1
ATOM 759 C C . THR A 1 92 ? 25.030 22.762 -29.366 1.00 34.00 92 THR A C 1
ATOM 761 O O . THR A 1 92 ? 25.464 23.486 -28.471 1.00 34.00 92 THR A O 1
ATOM 764 N N . MET A 1 93 ? 25.767 21.767 -29.864 1.00 33.44 93 MET A N 1
ATOM 765 C CA . MET A 1 93 ? 27.194 21.655 -29.565 1.00 33.44 93 MET A CA 1
ATOM 766 C C . MET A 1 93 ? 27.962 22.712 -30.362 1.00 33.44 93 MET A C 1
ATOM 768 O O . MET A 1 93 ? 28.249 22.522 -31.541 1.00 33.44 93 MET A O 1
ATOM 772 N N . HIS A 1 94 ? 28.350 23.811 -29.714 1.00 33.38 94 HIS A N 1
ATOM 773 C CA . HIS A 1 94 ? 29.367 24.709 -30.261 1.00 33.38 94 HIS A CA 1
ATOM 774 C C . HIS A 1 94 ? 30.737 24.024 -30.173 1.00 33.38 94 HIS A C 1
ATOM 776 O O . HIS A 1 94 ? 31.478 24.193 -29.204 1.00 33.38 94 HIS A O 1
ATOM 782 N N . ARG A 1 95 ? 31.087 23.216 -31.181 1.00 35.50 95 ARG A N 1
ATOM 783 C CA . ARG A 1 95 ? 32.491 22.873 -31.425 1.00 35.50 95 ARG A CA 1
ATOM 784 C C . ARG A 1 95 ? 33.164 24.112 -31.998 1.00 35.50 95 ARG A C 1
ATOM 786 O O . ARG A 1 95 ? 32.934 24.464 -33.148 1.00 35.50 95 ARG A O 1
ATOM 793 N N . GLY A 1 96 ? 33.988 24.769 -31.189 1.00 42.12 96 GLY A N 1
ATOM 794 C CA . GLY A 1 96 ? 34.933 25.753 -31.699 1.00 42.12 96 GLY A CA 1
ATOM 795 C C . GLY A 1 96 ? 35.938 25.055 -32.607 1.00 42.12 96 GLY A C 1
ATOM 796 O O . GLY A 1 96 ? 36.820 24.372 -32.102 1.00 42.12 96 GLY A O 1
ATOM 797 N N . TYR A 1 97 ? 35.782 25.203 -33.920 1.00 34.28 97 TYR A N 1
ATOM 798 C CA . TYR A 1 97 ? 36.846 25.046 -34.908 1.00 34.28 97 TYR A CA 1
ATOM 799 C C . TYR A 1 97 ? 36.555 25.988 -36.082 1.00 34.28 97 TYR A C 1
ATOM 801 O O . TYR A 1 97 ? 35.416 26.108 -36.524 1.00 34.28 97 TYR A O 1
ATOM 809 N N . ASN A 1 98 ? 37.596 26.709 -36.492 1.00 39.78 98 ASN A N 1
ATOM 810 C CA . ASN A 1 98 ? 37.563 27.839 -37.417 1.00 39.78 98 ASN A CA 1
ATOM 811 C C . ASN A 1 98 ? 37.080 27.467 -38.836 1.00 39.78 98 ASN A C 1
ATOM 813 O O . ASN A 1 98 ? 37.422 26.398 -39.332 1.00 39.78 98 ASN A O 1
ATOM 817 N N . GLU A 1 99 ? 36.318 28.407 -39.417 1.00 40.03 99 GLU A N 1
ATOM 818 C CA . GLU A 1 99 ? 36.112 28.808 -40.829 1.00 40.03 99 GLU A CA 1
ATOM 819 C C . GLU A 1 99 ? 36.755 27.959 -41.948 1.00 40.03 99 GLU A C 1
ATOM 821 O O . GLU A 1 99 ? 37.908 27.561 -41.860 1.00 40.03 99 GLU A O 1
ATOM 826 N N . ALA A 1 100 ? 36.151 27.750 -43.115 1.00 43.41 100 ALA A N 1
ATOM 827 C CA . ALA A 1 100 ? 34.914 28.246 -43.699 1.00 43.41 100 ALA A CA 1
ATOM 828 C C . ALA A 1 100 ? 34.638 27.355 -44.915 1.00 43.41 100 ALA A C 1
ATOM 830 O O . ALA A 1 100 ? 35.407 27.393 -45.862 1.00 43.41 100 ALA A O 1
ATOM 831 N N . ASP A 1 101 ? 33.575 26.559 -44.873 1.00 39.19 101 ASP A N 1
ATOM 832 C CA . ASP A 1 101 ? 32.943 25.967 -46.051 1.00 39.19 101 ASP A CA 1
ATOM 833 C C . ASP A 1 101 ? 31.550 25.498 -45.632 1.00 39.19 101 ASP A C 1
ATOM 835 O O . ASP A 1 101 ? 31.369 24.833 -44.610 1.00 39.19 101 ASP A O 1
ATOM 839 N N . ALA A 1 102 ? 30.544 25.917 -46.393 1.00 46.69 102 ALA A N 1
ATOM 840 C CA . ALA A 1 102 ? 29.158 25.549 -46.179 1.00 46.69 102 ALA A CA 1
ATOM 841 C C . ALA A 1 102 ? 28.985 24.030 -46.333 1.00 46.69 102 ALA A C 1
ATOM 843 O O . ALA A 1 102 ? 29.059 23.498 -47.438 1.00 46.69 102 ALA A O 1
ATOM 844 N N . ALA A 1 103 ? 28.707 23.343 -45.230 1.00 39.28 103 ALA A N 1
ATOM 845 C CA . ALA A 1 103 ? 28.174 21.991 -45.234 1.00 39.28 103 ALA A CA 1
ATOM 846 C C . ALA A 1 103 ? 27.184 21.879 -44.073 1.00 39.28 103 ALA A C 1
ATOM 848 O O . ALA A 1 103 ? 27.586 21.778 -42.920 1.00 39.28 103 ALA A O 1
ATOM 849 N N . GLU A 1 104 ? 25.907 22.021 -44.437 1.00 39.94 104 GLU A N 1
ATOM 850 C CA . GLU A 1 104 ? 24.674 21.674 -43.721 1.00 39.94 104 GLU A CA 1
ATOM 851 C C . GLU A 1 104 ? 24.779 21.506 -42.198 1.00 39.94 104 GLU 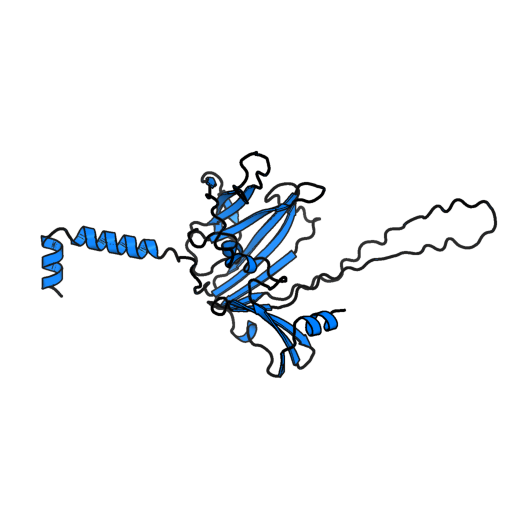A C 1
ATOM 853 O O . GLU A 1 104 ? 25.377 20.557 -41.696 1.00 39.94 104 GLU A O 1
ATOM 858 N N . ASP A 1 105 ? 24.088 22.380 -41.460 1.00 39.22 105 ASP A N 1
ATOM 859 C CA . ASP A 1 105 ? 23.796 22.201 -40.037 1.00 39.22 105 ASP A CA 1
ATOM 860 C C . ASP A 1 105 ? 23.087 20.852 -39.806 1.00 39.22 105 ASP A C 1
ATOM 862 O O . ASP A 1 105 ? 21.857 20.749 -39.831 1.00 39.22 105 ASP A O 1
ATOM 866 N N . VAL A 1 106 ? 23.854 19.785 -39.572 1.00 42.91 106 VAL A N 1
ATOM 867 C CA . VAL A 1 106 ? 23.312 18.481 -39.190 1.00 42.91 106 VAL A CA 1
ATOM 868 C C . VAL A 1 106 ? 22.811 18.590 -37.749 1.00 42.91 106 VAL A C 1
ATOM 870 O O . VAL A 1 106 ? 23.542 18.362 -36.784 1.00 42.91 106 VAL A O 1
ATOM 873 N N . GLN A 1 107 ? 21.535 18.945 -37.588 1.00 37.91 107 GLN A N 1
ATOM 874 C CA . GLN A 1 107 ? 20.839 18.871 -36.305 1.00 37.91 107 GLN A CA 1
ATOM 875 C C . GLN A 1 107 ? 20.546 17.408 -35.955 1.00 37.91 107 GLN A C 1
ATOM 877 O O . GLN A 1 107 ? 19.541 16.836 -36.380 1.00 37.91 107 GLN A O 1
ATOM 882 N N . ILE A 1 108 ? 21.402 16.797 -35.139 1.00 42.66 108 ILE A N 1
ATOM 883 C CA . ILE A 1 108 ? 21.127 15.479 -34.562 1.00 42.66 108 ILE A CA 1
ATOM 884 C C . ILE A 1 108 ? 20.196 15.665 -33.356 1.00 42.66 108 ILE A C 1
ATOM 886 O O . ILE A 1 108 ? 20.619 16.118 -32.293 1.00 42.66 108 ILE A O 1
ATOM 890 N N . LYS A 1 109 ? 18.912 15.324 -33.516 1.00 37.97 109 LYS A N 1
ATOM 891 C CA . LYS A 1 109 ? 17.948 15.249 -32.408 1.00 37.97 109 LYS A CA 1
ATOM 892 C C . LYS A 1 109 ? 18.048 13.878 -31.747 1.00 37.97 109 LYS A C 1
ATOM 894 O O . LYS A 1 109 ? 17.667 12.877 -32.347 1.00 37.97 109 LYS A O 1
ATOM 899 N N . PHE A 1 110 ? 18.523 13.835 -30.508 1.00 38.91 110 PHE A N 1
ATOM 900 C CA . PHE A 1 110 ? 18.390 12.652 -29.663 1.00 38.91 110 PHE A CA 1
ATOM 901 C C . PHE A 1 110 ? 17.095 12.777 -28.860 1.00 38.91 110 PHE A C 1
ATOM 903 O O . PHE A 1 110 ? 16.908 13.741 -28.123 1.00 38.91 110 PHE A O 1
ATOM 910 N N . SER A 1 111 ? 16.192 11.812 -29.004 1.00 39.91 111 SER A N 1
ATOM 911 C CA . SER A 1 111 ? 15.048 11.647 -28.107 1.00 39.91 111 SER A CA 1
ATOM 912 C C . SER A 1 111 ? 15.258 10.378 -27.292 1.00 39.91 111 SER A C 1
ATOM 914 O O . SER A 1 111 ? 15.417 9.300 -27.866 1.00 39.91 111 SER A O 1
ATOM 916 N N . PHE A 1 112 ? 15.254 10.496 -25.967 1.00 38.94 112 PHE A N 1
ATOM 917 C CA . PHE A 1 112 ? 15.204 9.343 -25.076 1.00 38.94 112 PHE A CA 1
ATOM 918 C C . PHE A 1 112 ? 13.746 9.048 -24.734 1.00 38.94 112 PHE A C 1
ATOM 920 O O . PHE A 1 112 ? 13.032 9.910 -24.236 1.00 38.94 112 PHE A O 1
ATOM 927 N N . THR A 1 113 ? 13.305 7.820 -24.993 1.00 39.56 113 THR A N 1
ATOM 928 C CA . THR A 1 113 ? 11.986 7.343 -24.571 1.00 39.56 113 THR A CA 1
ATOM 929 C C . THR A 1 113 ? 12.182 6.359 -23.429 1.00 39.56 113 THR A C 1
ATOM 931 O O . THR A 1 113 ? 12.732 5.275 -23.620 1.00 39.56 113 THR A O 1
ATOM 934 N N . ALA A 1 114 ? 11.745 6.730 -22.227 1.00 44.94 114 ALA A N 1
ATOM 935 C CA . ALA A 1 114 ? 11.754 5.843 -21.070 1.00 44.94 114 ALA A CA 1
ATOM 936 C C . ALA A 1 114 ? 10.347 5.272 -20.843 1.00 44.94 114 ALA A C 1
ATOM 938 O O . ALA A 1 114 ? 9.433 5.984 -20.431 1.00 44.94 114 ALA A O 1
ATOM 939 N N . LYS A 1 115 ? 10.165 3.968 -21.089 1.00 51.88 115 LYS A N 1
ATOM 940 C CA . LYS A 1 115 ? 8.928 3.254 -20.746 1.00 51.88 115 LYS A CA 1
ATOM 941 C C . LYS A 1 115 ? 9.052 2.671 -19.340 1.00 51.88 115 LYS A C 1
ATOM 943 O O . LYS A 1 115 ? 9.842 1.760 -19.107 1.00 51.88 115 LYS A O 1
ATOM 948 N N . VAL A 1 116 ? 8.250 3.165 -18.399 1.00 57.50 116 VAL A N 1
ATOM 949 C CA . VAL A 1 116 ? 8.126 2.541 -17.075 1.00 57.50 116 VAL A CA 1
ATOM 950 C C . VAL A 1 116 ? 7.132 1.392 -17.190 1.00 57.50 116 VAL A C 1
ATOM 952 O O . VAL A 1 116 ? 5.934 1.628 -17.328 1.00 57.50 116 VAL A O 1
ATOM 955 N N . VAL A 1 117 ? 7.620 0.152 -17.134 1.00 62.97 117 VAL A N 1
ATOM 956 C CA . VAL A 1 117 ? 6.754 -1.031 -17.062 1.00 62.97 117 VAL A CA 1
ATOM 957 C C . VAL A 1 117 ? 6.764 -1.568 -15.643 1.00 62.97 117 VAL A C 1
ATOM 959 O O . VAL A 1 117 ? 7.798 -2.012 -15.147 1.00 62.97 117 VAL A O 1
ATOM 962 N N . GLN A 1 118 ? 5.608 -1.536 -14.982 1.00 69.19 118 GLN A N 1
ATOM 963 C CA . GLN A 1 118 ? 5.440 -2.183 -13.686 1.00 69.19 118 GLN A CA 1
ATOM 964 C C . GLN A 1 118 ? 4.681 -3.502 -13.875 1.00 69.19 118 GLN A C 1
ATOM 966 O O . GLN A 1 118 ? 3.556 -3.482 -14.384 1.00 69.19 118 GLN A O 1
ATOM 971 N N . PRO A 1 119 ? 5.267 -4.652 -13.496 1.00 73.00 119 PRO A N 1
ATOM 972 C CA . PRO A 1 119 ? 4.666 -5.941 -13.794 1.00 73.00 119 PRO A CA 1
ATOM 973 C C . PRO A 1 119 ? 3.398 -6.169 -12.964 1.00 73.00 119 PRO A C 1
ATOM 975 O O . PRO A 1 119 ? 3.292 -5.731 -11.813 1.00 73.00 119 PRO A O 1
ATOM 978 N N . LYS A 1 120 ? 2.454 -6.914 -13.551 1.00 86.44 120 LYS A N 1
ATOM 979 C CA . LYS A 1 120 ? 1.322 -7.498 -12.824 1.00 86.44 120 LYS A CA 1
ATOM 980 C C . LYS A 1 120 ? 1.876 -8.483 -11.796 1.00 86.44 120 LYS A C 1
ATOM 982 O O . LYS A 1 120 ? 2.724 -9.305 -12.141 1.00 86.44 120 LYS A O 1
ATOM 987 N N . TYR A 1 121 ? 1.375 -8.463 -10.569 1.00 88.94 121 TYR A N 1
ATOM 988 C CA . TYR A 1 121 ? 1.702 -9.501 -9.591 1.00 88.94 121 TYR A CA 1
ATOM 989 C C . TYR A 1 121 ? 0.521 -9.825 -8.686 1.00 88.94 121 TYR A C 1
ATOM 991 O O . TYR A 1 121 ? -0.375 -9.005 -8.485 1.00 88.94 121 TYR A O 1
ATOM 999 N N . ILE A 1 122 ? 0.534 -11.036 -8.137 1.00 91.19 122 ILE A N 1
ATOM 1000 C CA . ILE A 1 122 ? -0.402 -11.490 -7.113 1.00 91.19 122 ILE A CA 1
ATOM 1001 C C . ILE A 1 122 ? 0.397 -11.818 -5.856 1.00 91.19 122 ILE A C 1
ATOM 1003 O O . ILE A 1 122 ? 1.308 -12.641 -5.893 1.00 91.19 122 ILE A O 1
ATOM 1007 N N . ILE A 1 123 ? 0.034 -11.194 -4.743 1.00 90.19 123 ILE A N 1
ATOM 1008 C CA . ILE A 1 123 ? 0.562 -11.486 -3.414 1.00 90.19 123 ILE A CA 1
ATOM 1009 C C . ILE A 1 123 ? -0.394 -12.450 -2.726 1.00 90.19 123 ILE A C 1
ATOM 1011 O O . ILE A 1 123 ? -1.602 -12.216 -2.689 1.00 90.19 123 ILE A O 1
ATOM 1015 N N . ASN A 1 124 ? 0.140 -13.517 -2.142 1.00 90.06 124 ASN A N 1
ATOM 1016 C CA . ASN A 1 124 ? -0.574 -14.355 -1.193 1.00 90.06 124 ASN A CA 1
ATOM 1017 C C . ASN A 1 124 ? -0.034 -14.067 0.209 1.00 90.06 124 ASN A C 1
ATOM 1019 O O . ASN A 1 124 ? 1.001 -14.605 0.590 1.00 90.06 124 ASN A O 1
ATOM 1023 N N . LEU A 1 125 ? -0.735 -13.246 0.992 1.00 86.50 125 LEU A N 1
ATOM 1024 C CA . LEU A 1 125 ? -0.290 -12.826 2.326 1.00 86.50 125 LEU A CA 1
ATOM 1025 C C . LEU A 1 125 ? -0.212 -14.003 3.305 1.00 86.50 125 LEU A C 1
ATOM 1027 O O . LEU A 1 125 ? 0.710 -14.078 4.113 1.00 86.50 125 LEU A O 1
ATOM 1031 N N . LYS A 1 126 ? -1.124 -14.975 3.174 1.00 85.75 126 LYS A N 1
ATOM 1032 C CA . LYS A 1 126 ? -1.148 -16.187 4.005 1.00 85.75 126 LYS A CA 1
ATOM 1033 C C . LYS A 1 126 ? 0.096 -17.056 3.804 1.00 85.75 126 LYS A C 1
ATOM 1035 O O . LYS A 1 126 ? 0.584 -17.648 4.760 1.00 85.75 126 LYS A O 1
ATOM 1040 N N . LYS A 1 127 ? 0.589 -17.150 2.566 1.00 87.38 127 LYS A N 1
ATOM 1041 C CA . LYS A 1 127 ? 1.818 -17.886 2.217 1.00 87.38 127 LYS A CA 1
ATOM 1042 C C . LYS A 1 127 ? 3.065 -17.011 2.205 1.00 87.38 127 LYS A C 1
ATOM 1044 O O . LYS A 1 127 ? 4.164 -17.542 2.174 1.00 87.38 127 LYS A O 1
ATOM 1049 N N . SER A 1 128 ? 2.877 -15.694 2.221 1.00 85.81 128 SER A N 1
ATOM 1050 C CA . SER A 1 128 ? 3.936 -14.697 2.084 1.00 85.81 128 SER A CA 1
ATOM 1051 C C . SER A 1 128 ? 4.788 -14.872 0.837 1.00 85.81 128 SER A C 1
ATOM 1053 O O . SER A 1 128 ? 6.008 -14.777 0.856 1.00 85.81 128 SER A O 1
ATOM 1055 N N . GLU A 1 129 ? 4.086 -15.101 -0.265 1.00 89.38 129 GLU A N 1
ATOM 1056 C CA . GLU A 1 129 ? 4.648 -15.377 -1.580 1.00 89.38 129 GLU A CA 1
ATOM 1057 C C . GLU A 1 129 ? 4.116 -14.338 -2.571 1.00 89.38 129 GLU A C 1
ATOM 1059 O O . GLU A 1 129 ? 2.930 -13.985 -2.533 1.00 89.38 129 GLU A O 1
ATOM 1064 N N . VAL A 1 130 ? 4.977 -13.872 -3.472 1.00 90.19 130 VAL A N 1
ATOM 1065 C CA . VAL A 1 130 ? 4.610 -13.004 -4.596 1.00 90.19 130 VAL A CA 1
ATOM 1066 C C . VAL A 1 130 ? 4.787 -13.786 -5.885 1.00 90.19 130 VAL A C 1
ATOM 1068 O O . VAL A 1 130 ? 5.843 -14.354 -6.131 1.00 90.19 130 VAL A O 1
ATOM 1071 N N . SER A 1 131 ? 3.748 -13.807 -6.716 1.00 90.81 131 SER A N 1
ATOM 1072 C CA . SER A 1 131 ? 3.790 -14.332 -8.080 1.00 90.81 131 SER A CA 1
ATOM 1073 C C . SER A 1 131 ? 3.782 -13.168 -9.063 1.00 90.81 131 SER A C 1
ATOM 1075 O O . SER A 1 131 ? 2.753 -12.507 -9.223 1.00 90.81 131 SER A O 1
ATOM 1077 N N . VAL A 1 132 ? 4.905 -12.911 -9.729 1.00 88.75 132 VAL A N 1
ATOM 1078 C CA . VAL A 1 132 ? 5.022 -11.854 -10.744 1.00 88.75 132 VAL A CA 1
ATOM 1079 C C . VAL A 1 132 ? 4.700 -12.438 -12.114 1.00 88.75 132 VAL A C 1
ATOM 1081 O O . VAL A 1 132 ? 5.211 -13.492 -12.474 1.00 88.75 132 VAL A O 1
ATOM 1084 N N . ILE A 1 133 ? 3.816 -11.783 -12.864 1.00 86.12 133 ILE A N 1
ATOM 1085 C CA . ILE A 1 133 ? 3.076 -12.366 -13.987 1.00 86.12 133 ILE A CA 1
ATOM 1086 C C . ILE A 1 133 ? 3.305 -11.552 -15.261 1.00 86.12 133 ILE A C 1
ATOM 1088 O O . ILE A 1 133 ? 3.144 -10.331 -15.276 1.00 86.12 133 ILE A O 1
ATOM 1092 N N . LYS A 1 134 ? 3.613 -12.244 -16.362 1.00 82.56 134 LYS A N 1
ATOM 1093 C CA . LYS A 1 134 ? 3.719 -11.673 -17.710 1.00 82.56 134 LYS A CA 1
ATOM 1094 C C . LYS A 1 134 ? 2.874 -12.492 -18.668 1.00 82.56 134 LYS A C 1
ATOM 1096 O O . LYS A 1 134 ? 3.088 -13.691 -18.858 1.00 82.56 134 LYS A O 1
ATOM 1101 N N . ASN A 1 135 ? 1.923 -11.816 -19.299 1.00 76.06 135 ASN A N 1
ATOM 1102 C CA . ASN A 1 135 ? 1.118 -12.401 -20.359 1.00 76.06 135 ASN A CA 1
ATOM 1103 C C . ASN A 1 135 ? 1.943 -12.460 -21.652 1.00 76.06 135 ASN A C 1
ATOM 1105 O O . ASN A 1 135 ? 2.537 -11.466 -22.065 1.00 76.06 135 ASN A O 1
ATOM 1109 N N . LYS A 1 136 ? 1.969 -13.623 -22.304 1.00 75.69 136 LYS A N 1
ATOM 1110 C CA . LYS A 1 136 ? 2.600 -13.849 -23.607 1.00 75.69 136 LYS A CA 1
ATOM 1111 C C . LYS A 1 136 ? 1.613 -14.577 -24.512 1.00 75.69 136 LYS A C 1
ATOM 1113 O O . LYS A 1 136 ? 1.543 -15.798 -24.430 1.00 75.69 136 LYS A O 1
ATOM 1118 N N . LYS A 1 137 ? 0.904 -13.839 -25.378 1.00 74.31 137 LYS A N 1
ATOM 1119 C CA . LYS A 1 137 ? -0.133 -14.336 -26.314 1.00 74.31 137 LYS A CA 1
ATOM 1120 C C . LYS A 1 137 ? -1.009 -15.442 -25.694 1.00 74.31 137 LYS A C 1
ATOM 1122 O O . LYS A 1 137 ? -1.950 -15.119 -24.984 1.00 74.31 137 LYS A O 1
ATOM 1127 N N . ASP A 1 138 ? -0.640 -16.711 -25.875 1.00 74.94 138 ASP A N 1
ATOM 1128 C CA . ASP A 1 138 ? -1.398 -17.893 -25.428 1.00 74.94 138 ASP A CA 1
ATOM 1129 C C . ASP A 1 138 ? -0.878 -18.540 -24.129 1.00 74.94 138 ASP A C 1
ATOM 1131 O O . ASP A 1 138 ? -1.224 -19.675 -23.796 1.00 74.94 138 ASP A O 1
ATOM 1135 N N . SER A 1 139 ? 0.026 -17.877 -23.415 1.00 77.81 139 SER A N 1
ATOM 1136 C CA . SER A 1 139 ? 0.696 -18.406 -22.228 1.00 77.81 139 SER A CA 1
ATOM 1137 C C . SER A 1 139 ? 0.964 -17.320 -21.199 1.00 77.81 139 SER A C 1
ATOM 1139 O O . SER A 1 139 ? 1.043 -16.135 -21.523 1.00 77.81 139 SER A O 1
ATOM 1141 N N . VAL A 1 140 ? 1.150 -17.737 -19.954 1.00 83.00 140 VAL A N 1
ATOM 1142 C CA . VAL A 1 140 ? 1.655 -16.872 -18.896 1.00 83.00 140 VAL A CA 1
ATOM 1143 C C . VAL A 1 140 ? 2.973 -17.397 -18.381 1.00 83.00 140 VAL A C 1
ATOM 1145 O O . VAL A 1 140 ? 3.097 -18.567 -18.022 1.00 83.00 140 VAL A O 1
ATOM 1148 N N . LEU A 1 141 ? 3.945 -16.494 -18.344 1.00 85.31 141 LEU A N 1
ATOM 1149 C CA . LEU A 1 141 ? 5.191 -16.686 -17.631 1.00 85.31 141 LEU A CA 1
ATOM 1150 C C . LEU A 1 141 ? 5.030 -16.067 -16.254 1.00 85.31 141 LEU A C 1
ATOM 1152 O O . LEU A 1 141 ? 4.475 -14.971 -16.123 1.00 85.31 141 LEU A O 1
ATOM 1156 N N . PHE A 1 142 ? 5.517 -16.756 -15.238 1.00 88.50 142 PHE A N 1
ATOM 1157 C CA . PHE A 1 142 ? 5.592 -16.191 -13.906 1.00 88.50 142 PHE A CA 1
ATOM 1158 C C . PHE A 1 142 ? 6.830 -16.699 -13.181 1.00 88.50 142 PHE A C 1
ATOM 1160 O O . PHE A 1 142 ? 7.359 -17.760 -13.504 1.00 88.50 142 PHE A O 1
ATOM 1167 N N . TYR A 1 143 ? 7.273 -15.944 -12.189 1.00 89.94 143 TYR A N 1
ATOM 1168 C CA . TYR A 1 143 ? 8.200 -16.440 -11.184 1.00 89.94 143 TYR A CA 1
ATOM 1169 C C . TYR A 1 143 ? 7.606 -16.171 -9.802 1.00 89.94 143 TYR A C 1
ATOM 1171 O O . TYR A 1 143 ? 6.737 -15.301 -9.650 1.00 89.94 143 TYR A O 1
ATOM 1179 N N . ARG A 1 144 ? 8.042 -16.947 -8.810 1.00 91.88 144 ARG A N 1
ATOM 1180 C CA . ARG A 1 144 ? 7.647 -16.759 -7.415 1.00 91.88 144 ARG A CA 1
ATOM 1181 C C . ARG A 1 144 ? 8.848 -16.423 -6.558 1.00 91.88 144 ARG A C 1
ATOM 1183 O O . ARG A 1 144 ? 9.940 -16.935 -6.789 1.00 91.88 144 ARG A O 1
ATOM 1190 N N . GLU A 1 145 ? 8.630 -15.579 -5.566 1.00 90.38 145 GLU A N 1
ATOM 1191 C CA . GLU A 1 145 ? 9.618 -15.281 -4.534 1.00 90.38 145 GLU A CA 1
ATOM 1192 C C . GLU A 1 145 ? 8.932 -14.956 -3.203 1.00 90.38 145 GLU A C 1
ATOM 1194 O O . GLU A 1 145 ? 7.715 -14.737 -3.146 1.00 90.38 145 GLU A O 1
ATOM 1199 N N . ASP A 1 146 ? 9.716 -14.946 -2.126 1.00 88.56 146 ASP A N 1
ATOM 1200 C CA . ASP A 1 146 ? 9.251 -14.503 -0.813 1.00 88.56 146 ASP A CA 1
ATOM 1201 C C . ASP A 1 146 ? 8.872 -13.013 -0.871 1.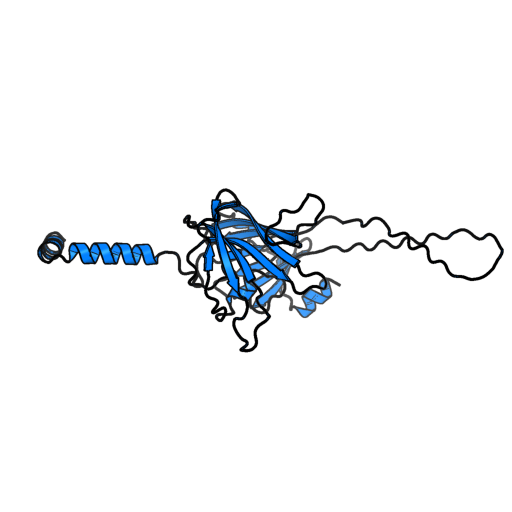00 88.56 146 ASP A C 1
ATOM 1203 O O . ASP A 1 146 ? 9.561 -12.193 -1.487 1.00 88.56 146 ASP A O 1
ATOM 1207 N N . LEU A 1 147 ? 7.774 -12.643 -0.210 1.00 85.25 147 LEU A N 1
ATOM 1208 C CA . LEU A 1 147 ? 7.291 -11.261 -0.151 1.00 85.25 147 LEU A CA 1
ATOM 1209 C C . LEU A 1 147 ? 8.342 -10.267 0.371 1.00 85.25 147 LEU A C 1
ATOM 1211 O O . LEU A 1 147 ? 8.341 -9.107 -0.038 1.00 85.25 147 LEU A O 1
ATOM 1215 N N . LYS A 1 148 ? 9.258 -10.703 1.238 1.00 81.94 148 LYS A N 1
ATOM 1216 C CA . LYS A 1 148 ? 10.373 -9.885 1.738 1.00 81.94 148 LYS A CA 1
ATOM 1217 C C . LYS A 1 148 ? 11.422 -9.592 0.671 1.00 81.94 148 LYS A C 1
ATOM 1219 O O . LYS A 1 148 ? 12.084 -8.559 0.737 1.00 81.94 148 LYS A O 1
ATOM 1224 N N . GLU A 1 149 ? 11.613 -10.518 -0.263 1.00 84.19 149 GLU A N 1
ATOM 1225 C CA . GLU A 1 149 ? 12.665 -10.463 -1.282 1.00 84.19 149 GLU A CA 1
ATOM 1226 C C . GLU A 1 149 ? 12.203 -9.760 -2.564 1.00 84.19 149 GLU A C 1
ATOM 1228 O O . GLU A 1 149 ? 13.030 -9.215 -3.310 1.00 84.19 149 GLU A O 1
ATOM 1233 N N . ASN A 1 150 ? 10.886 -9.718 -2.789 1.00 82.31 150 ASN A N 1
ATOM 1234 C CA . ASN A 1 150 ? 10.287 -9.040 -3.928 1.00 82.31 150 ASN A CA 1
ATOM 1235 C C . ASN A 1 150 ? 10.643 -7.548 -3.933 1.00 82.31 150 ASN A C 1
ATOM 1237 O O . ASN A 1 150 ? 10.430 -6.820 -2.965 1.00 82.31 150 ASN A O 1
ATOM 1241 N N . LYS A 1 151 ? 11.228 -7.078 -5.038 1.00 75.12 151 LYS A N 1
ATOM 1242 C CA . LYS A 1 151 ? 11.672 -5.680 -5.176 1.00 75.12 151 LYS A CA 1
ATOM 1243 C C . LYS A 1 151 ? 10.603 -4.803 -5.825 1.00 75.12 151 LYS A C 1
ATOM 1245 O O . LYS A 1 151 ? 10.696 -3.581 -5.750 1.00 75.12 151 LYS A O 1
ATOM 1250 N N . GLU A 1 152 ? 9.629 -5.436 -6.464 1.00 73.00 152 GLU A N 1
ATOM 1251 C CA . GLU A 1 152 ? 8.586 -4.855 -7.295 1.00 73.00 152 GLU A CA 1
ATOM 1252 C C . GLU A 1 152 ? 7.401 -4.333 -6.464 1.00 73.00 152 GLU A C 1
ATOM 1254 O O . GLU A 1 152 ? 6.706 -3.416 -6.913 1.00 73.00 152 GLU A O 1
ATOM 1259 N N . ASP A 1 153 ? 7.189 -4.880 -5.263 1.00 77.25 153 ASP A N 1
ATOM 1260 C CA . ASP A 1 153 ? 6.193 -4.440 -4.292 1.00 77.25 153 ASP A CA 1
ATOM 1261 C C . ASP A 1 153 ? 6.812 -3.545 -3.204 1.00 77.25 153 ASP A C 1
ATOM 1263 O O . ASP A 1 153 ? 7.771 -3.900 -2.517 1.00 77.25 153 ASP A O 1
ATOM 1267 N N . PHE A 1 154 ? 6.246 -2.348 -3.047 1.00 73.19 154 PHE A N 1
ATOM 1268 C CA . PHE A 1 154 ? 6.672 -1.393 -2.025 1.00 73.19 154 PHE A CA 1
ATOM 1269 C C . PHE A 1 154 ? 5.820 -1.464 -0.752 1.00 73.19 154 PHE A C 1
ATOM 1271 O O . PHE A 1 154 ? 6.316 -1.147 0.325 1.00 73.19 154 PHE A O 1
ATOM 1278 N N . PHE A 1 155 ? 4.542 -1.832 -0.857 1.00 79.00 155 PHE A N 1
ATOM 1279 C CA . PHE A 1 155 ? 3.578 -1.652 0.231 1.00 79.00 155 PHE A CA 1
ATOM 1280 C C . PHE A 1 155 ? 3.626 -2.788 1.253 1.00 79.00 155 PHE A C 1
ATOM 1282 O O . PHE A 1 155 ? 3.652 -2.538 2.454 1.00 79.00 155 PHE A O 1
ATOM 1289 N N . TYR A 1 156 ? 3.699 -4.026 0.780 1.00 78.12 156 TYR A N 1
ATOM 1290 C CA . TYR A 1 156 ? 3.645 -5.244 1.577 1.00 78.12 156 TYR A CA 1
ATOM 1291 C C . TYR A 1 156 ? 5.031 -5.820 1.874 1.00 78.12 156 TYR A C 1
ATOM 1293 O O . TYR A 1 156 ? 5.180 -6.562 2.841 1.00 78.12 156 TYR A O 1
ATOM 1301 N N . ARG A 1 157 ? 6.080 -5.449 1.129 1.00 71.12 157 ARG A N 1
ATOM 1302 C CA . ARG A 1 157 ? 7.459 -5.879 1.437 1.00 71.12 157 ARG A CA 1
ATOM 1303 C C . ARG A 1 157 ? 7.886 -5.552 2.873 1.00 71.12 157 ARG A C 1
ATOM 1305 O O . ARG A 1 157 ? 8.572 -6.339 3.522 1.00 71.12 157 ARG A O 1
ATOM 1312 N N . TYR A 1 158 ? 7.467 -4.397 3.396 1.00 61.59 158 TYR A N 1
ATOM 1313 C CA . TYR A 1 158 ? 7.823 -3.954 4.750 1.00 61.59 158 TYR A CA 1
ATOM 1314 C C . TYR A 1 158 ? 7.017 -4.625 5.868 1.00 61.59 158 TYR A C 1
ATOM 1316 O O . TYR A 1 158 ? 7.419 -4.520 7.028 1.00 61.59 158 TYR A O 1
ATOM 1324 N N . PHE A 1 159 ? 5.961 -5.374 5.531 1.00 54.09 159 PHE A N 1
ATOM 1325 C CA . PHE A 1 159 ? 5.095 -6.113 6.462 1.00 54.09 159 PHE A CA 1
ATOM 1326 C C . PHE A 1 159 ? 5.869 -7.040 7.408 1.00 54.09 159 PHE A C 1
ATOM 1328 O O . PHE A 1 159 ? 5.428 -7.389 8.500 1.00 54.09 159 PHE A O 1
ATOM 1335 N N . TYR A 1 160 ? 7.069 -7.424 6.991 1.00 49.03 160 TYR A N 1
ATOM 1336 C CA . TYR A 1 160 ? 7.897 -8.395 7.671 1.00 49.03 160 TYR A CA 1
ATOM 1337 C C . TYR A 1 160 ? 8.983 -7.832 8.576 1.00 49.03 160 TYR A C 1
ATOM 1339 O O . TYR A 1 160 ? 9.567 -8.576 9.372 1.00 49.03 160 TYR A O 1
ATOM 1347 N N . HIS A 1 161 ? 9.237 -6.530 8.506 1.00 48.91 161 HIS A N 1
ATOM 1348 C CA . HIS A 1 161 ? 10.135 -5.874 9.439 1.00 48.91 161 HIS A CA 1
ATOM 1349 C C . HIS A 1 161 ? 9.342 -5.494 10.694 1.00 48.91 161 HIS A C 1
ATOM 1351 O O . HIS A 1 161 ? 8.857 -4.376 10.840 1.00 48.91 161 HIS A O 1
ATOM 1357 N N . LYS A 1 162 ? 9.241 -6.453 11.626 1.00 46.56 162 LYS A N 1
ATOM 1358 C CA . LYS A 1 162 ? 8.619 -6.360 12.969 1.00 46.56 162 LYS A CA 1
ATOM 1359 C C . LYS A 1 162 ? 9.118 -5.204 13.862 1.00 46.56 162 LYS A C 1
ATOM 1361 O O . LYS A 1 162 ? 8.709 -5.098 15.016 1.00 46.56 162 LYS A O 1
ATOM 1366 N N . GLU A 1 163 ? 10.014 -4.350 13.383 1.00 51.34 163 GLU A N 1
ATOM 1367 C CA . GLU A 1 163 ? 10.886 -3.545 14.238 1.00 51.34 163 GLU A CA 1
ATOM 1368 C C . GLU A 1 163 ? 10.648 -2.040 14.189 1.00 51.34 163 GLU A C 1
ATOM 1370 O O . GLU A 1 163 ? 11.349 -1.306 14.883 1.00 51.34 163 GLU A O 1
ATOM 1375 N N . ASN A 1 164 ? 9.640 -1.548 13.463 1.00 54.38 164 ASN A N 1
ATOM 1376 C CA . ASN A 1 164 ? 9.319 -0.120 13.485 1.00 54.38 164 ASN A CA 1
ATOM 1377 C C . ASN A 1 164 ? 8.695 0.285 14.829 1.00 54.38 164 ASN A C 1
ATOM 1379 O O . ASN A 1 164 ? 7.513 0.587 14.901 1.00 54.38 164 ASN A O 1
ATOM 1383 N N . LYS A 1 165 ? 9.487 0.332 15.911 1.00 57.00 165 LYS A N 1
ATOM 1384 C CA . LYS A 1 165 ? 9.127 0.704 17.295 1.00 57.00 165 LYS A CA 1
ATOM 1385 C C . LYS A 1 165 ? 8.750 2.185 17.465 1.00 57.00 165 LYS A C 1
ATOM 1387 O O . LYS A 1 165 ? 8.774 2.702 18.577 1.00 57.00 165 LYS A O 1
ATOM 1392 N N . ASN A 1 166 ? 8.377 2.876 16.396 1.00 67.12 166 ASN A N 1
ATOM 1393 C CA . ASN A 1 166 ? 8.172 4.316 16.428 1.00 67.12 166 ASN A CA 1
ATOM 1394 C C . ASN A 1 166 ? 6.837 4.652 17.103 1.00 67.12 166 ASN A C 1
ATOM 1396 O O . ASN A 1 166 ? 5.790 4.113 16.747 1.00 67.12 166 ASN A O 1
ATOM 1400 N N . THR A 1 167 ? 6.877 5.538 18.097 1.00 79.12 167 THR A N 1
ATOM 1401 C CA . THR A 1 167 ? 5.673 6.048 18.758 1.00 79.12 167 THR A CA 1
ATOM 1402 C C . THR A 1 167 ? 4.908 6.944 17.793 1.00 79.12 167 THR A C 1
ATOM 1404 O O . THR A 1 167 ? 5.423 7.977 17.358 1.00 79.12 167 THR A O 1
ATOM 1407 N N . ILE A 1 168 ? 3.674 6.555 17.483 1.00 85.56 168 ILE A N 1
ATOM 1408 C CA . ILE A 1 168 ? 2.761 7.356 16.673 1.00 85.56 168 ILE A CA 1
ATOM 1409 C C . ILE A 1 168 ? 2.270 8.550 17.489 1.00 85.56 168 ILE A C 1
ATOM 1411 O O . ILE A 1 168 ? 1.887 8.423 18.649 1.00 85.56 168 ILE A O 1
ATOM 1415 N N . GLN A 1 169 ? 2.289 9.715 16.855 1.00 89.19 169 GLN A N 1
ATOM 1416 C CA . GLN A 1 169 ? 1.784 10.970 17.385 1.00 89.19 169 GLN A CA 1
ATOM 1417 C C . GLN A 1 169 ? 0.551 11.378 16.585 1.00 89.19 169 GLN A C 1
ATOM 1419 O O . GLN A 1 169 ? 0.560 11.357 15.350 1.00 89.19 169 GLN A O 1
ATOM 1424 N N . TYR A 1 170 ? -0.502 11.764 17.296 1.00 89.44 170 TYR A N 1
ATOM 1425 C CA . TYR A 1 170 ? -1.799 12.104 16.722 1.00 89.44 170 TYR A CA 1
ATOM 1426 C C . TYR A 1 170 ? -1.975 13.622 16.660 1.00 89.44 170 TYR A C 1
ATOM 1428 O O . TYR A 1 170 ? -1.580 14.340 17.575 1.00 89.44 170 TYR A O 1
ATOM 1436 N N . GLN A 1 171 ? -2.560 14.118 15.572 1.00 88.50 171 GLN A N 1
ATOM 1437 C CA . GLN A 1 171 ? -2.919 15.522 15.396 1.00 88.50 171 GLN A CA 1
ATOM 1438 C C . GLN A 1 171 ? -4.429 15.609 15.133 1.00 88.50 171 GLN A C 1
ATOM 1440 O O . GLN A 1 171 ? -4.875 15.711 13.990 1.00 88.50 171 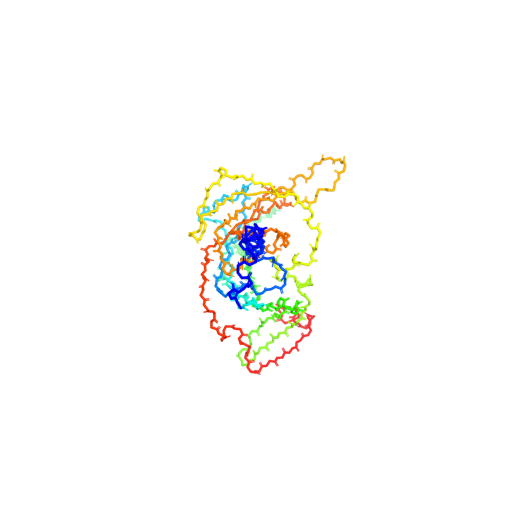GLN A O 1
ATOM 1445 N N . GLU A 1 172 ? -5.209 15.532 16.211 1.00 78.50 172 GLU A N 1
ATOM 1446 C CA . GLU A 1 172 ? -6.675 15.390 16.179 1.00 78.50 172 GLU A CA 1
ATOM 1447 C C . GLU A 1 172 ? -7.402 16.596 15.553 1.00 78.50 172 GLU A C 1
ATOM 1449 O O . GLU A 1 172 ? -8.456 16.429 14.933 1.00 78.50 172 GLU A O 1
ATOM 1454 N N . ASP A 1 173 ? -6.811 17.792 15.619 1.00 85.44 173 ASP A N 1
ATOM 1455 C CA . ASP A 1 173 ? -7.400 19.018 15.055 1.00 85.44 173 ASP A CA 1
ATOM 1456 C C . ASP A 1 173 ? -7.314 19.076 13.521 1.00 85.44 173 ASP A C 1
ATOM 1458 O O . ASP A 1 173 ? -8.024 19.834 12.863 1.00 85.44 173 ASP A O 1
ATOM 1462 N N . SER A 1 174 ? -6.446 18.263 12.912 1.00 87.81 174 SER A N 1
ATOM 1463 C CA . SER A 1 174 ? -6.318 18.195 11.457 1.00 87.81 174 SER A CA 1
ATOM 1464 C C . SER A 1 174 ? -7.368 17.271 10.868 1.00 87.81 174 SER A C 1
ATOM 1466 O O . SER A 1 174 ? -7.434 16.099 11.234 1.00 87.81 174 SER A O 1
ATOM 1468 N N . THR A 1 175 ? -8.136 17.769 9.900 1.00 92.44 175 THR A N 1
ATOM 1469 C CA . THR A 1 175 ? -9.173 16.979 9.232 1.00 92.44 175 THR A CA 1
ATOM 1470 C C . THR A 1 175 ? -9.114 17.183 7.720 1.00 92.44 175 THR A C 1
ATOM 1472 O O . THR A 1 175 ? -8.939 18.309 7.258 1.00 92.44 175 THR A O 1
ATOM 1475 N N . ARG A 1 176 ? -9.224 16.100 6.946 1.00 92.44 176 ARG A N 1
ATOM 1476 C CA . ARG A 1 176 ? -9.236 16.124 5.476 1.00 92.44 176 ARG A CA 1
ATOM 1477 C C . ARG A 1 176 ? -10.100 14.983 4.946 1.00 92.44 176 ARG A C 1
ATOM 1479 O O . ARG A 1 176 ? -10.035 13.888 5.490 1.00 92.44 176 ARG A O 1
ATOM 1486 N N . LEU A 1 177 ? -10.862 15.228 3.883 1.00 93.06 177 LEU A N 1
ATOM 1487 C CA . LEU A 1 177 ? -11.561 14.171 3.151 1.00 93.06 177 LEU A CA 1
ATOM 1488 C C . LEU A 1 177 ? -10.600 13.527 2.139 1.00 93.06 177 LEU A C 1
ATOM 1490 O O . LEU A 1 177 ? -9.974 14.243 1.352 1.00 93.06 177 LEU A O 1
ATOM 1494 N N . ILE A 1 178 ? -10.457 12.202 2.170 1.00 92.69 178 ILE A N 1
ATOM 1495 C CA . ILE A 1 178 ? -9.632 11.429 1.227 1.00 92.69 178 ILE A CA 1
ATOM 1496 C C . ILE A 1 178 ? -10.445 10.210 0.793 1.00 92.69 178 ILE A C 1
ATOM 1498 O O . ILE A 1 178 ? -10.932 9.483 1.653 1.00 92.69 178 ILE A O 1
ATOM 1502 N N . ALA A 1 179 ? -10.635 10.022 -0.519 1.00 90.88 179 ALA A N 1
ATOM 1503 C CA . ALA A 1 179 ? -11.475 8.957 -1.085 1.00 90.88 179 ALA A CA 1
ATOM 1504 C C . ALA A 1 179 ? -12.853 8.823 -0.391 1.00 90.88 179 ALA A C 1
ATOM 1506 O O . ALA A 1 179 ? -13.289 7.733 -0.039 1.00 90.88 179 ALA A O 1
ATOM 1507 N N . GLY A 1 180 ? -13.510 9.957 -0.113 1.00 89.75 180 GLY A N 1
ATOM 1508 C CA . GLY A 1 180 ? -14.826 9.993 0.542 1.00 89.75 180 GLY A CA 1
ATOM 1509 C C . GLY A 1 180 ? -14.830 9.734 2.055 1.00 89.75 180 GLY A C 1
ATOM 1510 O O . GLY A 1 180 ? -15.894 9.792 2.663 1.00 89.75 180 GLY A O 1
ATOM 1511 N N . ARG A 1 181 ? -13.672 9.502 2.685 1.00 90.94 181 ARG A N 1
ATOM 1512 C CA . ARG A 1 181 ? -13.549 9.204 4.122 1.00 90.94 181 ARG A CA 1
ATOM 1513 C C . ARG A 1 181 ? -12.998 10.389 4.898 1.00 90.94 181 ARG A C 1
ATOM 1515 O O . ARG A 1 181 ? -12.078 11.073 4.433 1.00 90.94 181 ARG A O 1
ATOM 1522 N N . LEU A 1 182 ? -13.526 10.633 6.100 1.00 94.00 182 LEU A N 1
ATOM 1523 C CA . LEU A 1 182 ? -13.005 11.684 6.967 1.00 94.00 182 LEU A CA 1
ATOM 1524 C C . LEU A 1 182 ? -11.719 11.197 7.642 1.00 94.00 182 LEU A C 1
ATOM 1526 O O . LEU A 1 182 ? -11.729 10.255 8.438 1.00 94.00 182 LEU A O 1
ATOM 1530 N N . CYS A 1 183 ? -10.600 11.844 7.331 1.00 95.19 183 CYS A N 1
ATOM 1531 C CA . CYS A 1 183 ? -9.292 11.466 7.844 1.00 95.19 183 CYS A CA 1
ATOM 1532 C C . CYS A 1 183 ? -8.732 12.487 8.836 1.00 95.19 183 CYS A C 1
ATOM 1534 O O . CYS A 1 183 ? -8.883 13.702 8.681 1.00 95.19 183 CYS A O 1
ATOM 1536 N N . LYS A 1 184 ? -8.007 11.966 9.825 1.00 95.38 184 LYS A N 1
ATOM 1537 C CA . LYS A 1 184 ? -7.186 12.685 10.796 1.00 95.38 184 LYS A CA 1
ATOM 1538 C C . LYS A 1 184 ? -5.713 12.513 10.473 1.00 95.38 184 LYS A C 1
ATOM 1540 O O . LYS A 1 184 ? -5.314 11.549 9.820 1.00 95.38 184 LYS A O 1
ATOM 1545 N N . LYS A 1 185 ? -4.896 13.468 10.905 1.00 95.12 185 LYS A N 1
ATOM 1546 C CA . LYS A 1 185 ? -3.461 13.459 10.624 1.00 95.12 185 LYS A CA 1
ATOM 1547 C C . LYS A 1 185 ? -2.697 12.815 11.771 1.00 95.12 185 LYS A C 1
ATOM 1549 O O . LYS A 1 185 ? -2.968 13.074 12.940 1.00 95.12 185 LYS A O 1
ATOM 1554 N N . GLY A 1 186 ? -1.695 12.022 11.428 1.00 92.75 186 GLY A N 1
ATOM 1555 C CA . GLY A 1 186 ? -0.727 11.479 12.367 1.00 92.75 186 GLY A CA 1
ATOM 1556 C C . GLY A 1 186 ? 0.691 11.600 11.825 1.00 92.75 186 GLY A C 1
ATOM 1557 O O . GLY A 1 186 ? 0.921 11.982 10.669 1.00 92.75 186 GLY A O 1
ATOM 1558 N N . TRP A 1 187 ? 1.667 11.315 12.677 1.00 90.69 187 TRP A N 1
ATOM 1559 C CA . TRP A 1 187 ? 3.064 11.250 12.273 1.00 90.69 187 TRP A CA 1
ATOM 1560 C C . TRP A 1 187 ? 3.906 10.386 13.214 1.00 90.69 187 TRP A C 1
ATOM 1562 O O . TRP A 1 187 ? 3.551 10.166 14.367 1.00 90.69 187 TRP A O 1
ATOM 1572 N N . PHE A 1 188 ? 5.050 9.921 12.721 1.00 86.31 188 PHE A N 1
ATOM 1573 C CA . PHE A 1 188 ? 6.097 9.272 13.511 1.00 86.31 188 PHE A CA 1
ATOM 1574 C C . PHE A 1 188 ? 7.472 9.569 12.889 1.00 86.31 188 PHE A C 1
ATOM 1576 O O . PHE A 1 188 ? 7.557 10.071 11.767 1.00 86.31 188 PHE A O 1
ATOM 1583 N N . TYR A 1 189 ? 8.556 9.303 13.615 1.00 80.88 189 TYR A N 1
ATOM 1584 C CA . TYR A 1 189 ? 9.921 9.422 13.086 1.00 80.88 189 TYR A CA 1
ATOM 1585 C C . TYR A 1 189 ? 10.432 8.056 12.638 1.00 80.88 189 TYR A C 1
ATOM 1587 O O . TYR A 1 189 ? 10.261 7.094 13.377 1.00 80.88 189 TYR A O 1
ATOM 1595 N N . LEU A 1 190 ? 11.048 7.966 11.458 1.00 72.06 190 LEU A N 1
ATOM 1596 C CA . LEU A 1 190 ? 11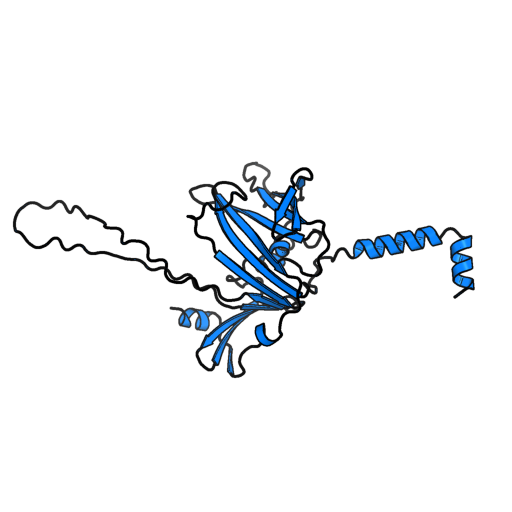.806 6.782 11.045 1.00 72.06 190 LEU A CA 1
ATOM 1597 C C . LEU A 1 190 ? 13.108 6.719 11.853 1.00 72.06 190 LEU A C 1
ATOM 1599 O O . LEU A 1 190 ? 13.824 7.713 11.899 1.00 72.06 190 LEU A O 1
ATOM 1603 N N . ASN A 1 191 ? 13.401 5.558 12.443 1.00 60.84 191 ASN A N 1
ATOM 1604 C CA . ASN A 1 191 ? 14.631 5.238 13.178 1.00 60.84 191 ASN A CA 1
ATOM 1605 C C . ASN A 1 191 ? 14.961 6.218 14.311 1.00 60.84 191 ASN A C 1
ATOM 1607 O O . ASN A 1 191 ? 15.798 7.107 14.179 1.00 60.84 191 ASN A O 1
ATOM 1611 N N . ARG A 1 192 ? 14.340 6.018 15.477 1.00 51.66 192 ARG A N 1
ATOM 1612 C CA . ARG A 1 192 ? 14.735 6.702 16.715 1.00 51.66 192 ARG A CA 1
ATOM 1613 C C . ARG A 1 192 ? 15.969 6.025 17.332 1.00 51.66 192 ARG A C 1
ATOM 1615 O O . ARG A 1 192 ? 15.910 5.538 18.454 1.00 51.66 192 ARG A O 1
ATOM 1622 N N . THR A 1 193 ? 17.061 5.956 16.584 1.00 46.72 193 THR A N 1
ATOM 1623 C CA . THR A 1 193 ? 18.326 5.384 17.054 1.00 46.72 193 THR A CA 1
ATOM 1624 C C . THR A 1 193 ? 19.447 6.280 16.562 1.00 46.72 193 THR A C 1
ATOM 1626 O O . THR A 1 193 ? 19.941 6.087 15.465 1.00 46.72 193 THR A O 1
ATOM 1629 N N . GLU A 1 194 ? 19.775 7.309 17.340 1.00 42.44 194 GLU A N 1
ATOM 1630 C CA . GLU A 1 194 ? 21.149 7.784 17.521 1.00 42.44 194 GLU A CA 1
ATOM 1631 C C . GLU A 1 194 ? 21.177 8.850 18.623 1.00 42.44 194 GLU A C 1
ATOM 1633 O O . GLU A 1 194 ? 20.390 9.799 18.627 1.00 42.44 194 GLU A O 1
ATOM 1638 N N . GLU A 1 195 ? 22.094 8.659 19.572 1.00 44.53 195 GLU A N 1
ATOM 1639 C CA . GLU A 1 195 ? 22.368 9.522 20.728 1.00 44.53 195 GLU A CA 1
ATOM 1640 C C . GLU A 1 195 ? 22.918 10.908 20.350 1.00 44.53 195 GLU A C 1
ATOM 1642 O O . GLU A 1 195 ? 23.092 11.747 21.224 1.00 44.53 195 GLU A O 1
ATOM 1647 N N . ASN A 1 196 ? 23.126 11.204 19.063 1.00 41.88 196 ASN A N 1
ATOM 1648 C CA . ASN A 1 196 ? 23.628 12.492 18.590 1.00 41.88 196 ASN A CA 1
ATOM 1649 C C . ASN A 1 196 ? 22.715 13.019 17.477 1.00 41.88 196 ASN A C 1
ATOM 1651 O O . ASN A 1 196 ? 22.868 12.708 16.299 1.00 41.88 196 ASN A O 1
ATOM 1655 N N . GLY A 1 197 ? 21.691 13.769 17.884 1.00 45.75 197 GLY A N 1
ATOM 1656 C CA . GLY A 1 197 ? 20.566 14.141 17.035 1.00 45.75 197 GLY A CA 1
ATOM 1657 C C . GLY A 1 197 ? 20.939 14.902 15.763 1.00 45.75 197 GLY A C 1
ATOM 1658 O O . GLY A 1 197 ? 21.537 15.969 15.841 1.00 45.75 197 GLY A O 1
ATOM 1659 N N . ASN A 1 198 ? 20.474 14.408 14.605 1.00 44.69 198 ASN A N 1
ATOM 1660 C CA . ASN A 1 198 ? 19.870 15.278 13.580 1.00 44.69 198 ASN A CA 1
ATOM 1661 C C . ASN A 1 198 ? 19.139 14.598 12.399 1.00 44.69 198 ASN A C 1
ATOM 1663 O O . ASN A 1 198 ? 18.797 15.284 11.436 1.00 44.69 198 ASN A O 1
ATOM 1667 N N . SER A 1 199 ? 18.815 13.301 12.427 1.00 50.34 199 SER A N 1
ATOM 1668 C CA . SER A 1 199 ? 18.019 12.671 11.354 1.00 50.34 199 SER A CA 1
ATOM 1669 C C . SER A 1 199 ? 16.537 12.506 11.735 1.00 50.34 199 SER A C 1
ATOM 1671 O O . SER A 1 199 ? 15.979 11.416 11.778 1.00 50.34 199 SER A O 1
ATOM 1673 N N . ASN A 1 200 ? 15.834 13.621 11.964 1.00 61.25 200 ASN A N 1
ATOM 1674 C CA . ASN A 1 200 ? 14.387 13.625 12.236 1.00 61.25 200 ASN A CA 1
ATOM 1675 C C . ASN A 1 200 ? 13.554 13.396 10.955 1.00 61.25 200 ASN A C 1
AT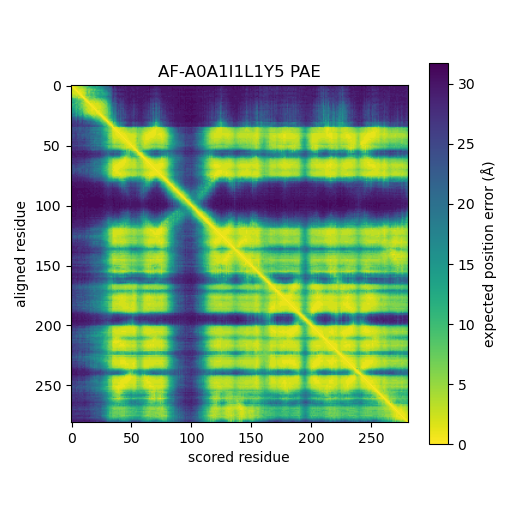OM 1677 O O . ASN A 1 200 ? 12.800 14.270 10.513 1.00 61.25 200 ASN A O 1
ATOM 1681 N N . LYS A 1 201 ? 13.666 12.214 10.336 1.00 75.88 201 LYS A N 1
ATOM 1682 C CA . LYS A 1 201 ? 12.848 11.821 9.177 1.00 75.88 201 LYS A CA 1
ATOM 1683 C C . LYS A 1 201 ? 11.407 11.574 9.606 1.00 75.88 201 LYS A C 1
ATOM 1685 O O . LYS A 1 201 ? 11.019 10.474 9.991 1.00 75.88 201 LYS A O 1
ATOM 1690 N N . LYS A 1 202 ? 10.608 12.636 9.559 1.00 84.94 202 LYS A N 1
ATOM 1691 C CA . LYS A 1 202 ? 9.200 12.621 9.954 1.00 84.94 202 LYS A CA 1
ATOM 1692 C C . LYS A 1 202 ? 8.321 12.051 8.842 1.00 84.94 202 LYS A C 1
ATOM 1694 O O . LYS A 1 202 ? 8.047 12.744 7.859 1.00 84.94 202 LYS A O 1
ATOM 1699 N N . VAL A 1 203 ? 7.822 10.836 9.046 1.00 87.31 203 VAL A N 1
ATOM 1700 C CA . VAL A 1 203 ? 6.733 10.263 8.250 1.00 87.31 203 VAL A CA 1
ATOM 1701 C C . VAL A 1 203 ? 5.429 10.875 8.722 1.00 87.31 203 VAL A C 1
ATOM 1703 O O . VAL A 1 203 ? 5.136 10.922 9.918 1.00 87.31 203 VAL A O 1
ATOM 1706 N N . ARG A 1 204 ? 4.645 11.384 7.778 1.00 92.12 204 ARG A N 1
ATOM 1707 C CA . ARG A 1 204 ? 3.316 11.936 8.048 1.00 92.12 204 ARG A CA 1
ATOM 1708 C C . ARG A 1 204 ? 2.292 11.069 7.349 1.00 92.12 204 ARG A C 1
ATOM 1710 O O . ARG A 1 204 ? 2.579 10.531 6.285 1.00 92.12 204 ARG A O 1
ATOM 1717 N N . PHE A 1 205 ? 1.108 10.955 7.923 1.00 93.88 205 PHE A N 1
ATOM 1718 C CA . PHE A 1 205 ? 0.054 10.129 7.357 1.00 93.88 205 PHE A CA 1
ATOM 1719 C C . PHE A 1 205 ? -1.330 10.668 7.698 1.00 93.88 205 PHE A C 1
ATOM 1721 O O . PHE A 1 205 ? -1.488 11.479 8.613 1.00 93.88 205 PHE A O 1
ATOM 1728 N N . TRP A 1 206 ? -2.318 10.216 6.937 1.00 95.75 206 TRP A N 1
ATOM 1729 C CA . TRP A 1 206 ? -3.732 10.457 7.176 1.00 95.75 206 TRP A CA 1
ATOM 1730 C C . TRP A 1 206 ? -4.438 9.125 7.380 1.00 95.75 206 TRP A C 1
ATOM 1732 O O . TRP A 1 206 ? -4.244 8.198 6.593 1.00 95.75 206 TRP A O 1
ATOM 1742 N N . TYR A 1 207 ? -5.246 9.037 8.431 1.00 94.69 207 TYR A N 1
ATOM 1743 C CA . TYR A 1 207 ? -5.973 7.832 8.809 1.00 94.69 207 TYR A CA 1
ATOM 1744 C C . TYR A 1 207 ? -7.443 8.140 9.079 1.00 94.69 207 TYR A C 1
ATOM 1746 O O . TYR A 1 207 ? -7.764 9.242 9.521 1.00 94.69 207 TYR A O 1
ATOM 1754 N N . SER A 1 208 ? -8.337 7.185 8.848 1.00 93.75 208 SER A N 1
ATOM 1755 C CA . SER A 1 208 ? -9.736 7.289 9.266 1.00 93.75 208 SER A CA 1
ATOM 1756 C C . SER A 1 208 ? -9.994 6.427 10.497 1.00 93.75 208 SER A C 1
ATOM 1758 O O . SER A 1 208 ? -9.474 5.318 10.610 1.00 93.75 208 SER A O 1
ATOM 1760 N N . LYS A 1 209 ? -10.802 6.957 11.419 1.00 90.62 209 LYS A N 1
ATOM 1761 C CA . LYS A 1 209 ? -11.342 6.208 12.564 1.00 90.62 209 LYS A CA 1
ATOM 1762 C C . LYS A 1 209 ? -12.616 5.438 12.197 1.00 90.62 209 LYS A C 1
ATOM 1764 O O . LYS A 1 209 ? -13.115 4.684 13.025 1.00 90.62 209 LYS A O 1
ATOM 1769 N N . GLU A 1 210 ? -13.154 5.659 10.996 1.00 87.88 210 GLU A N 1
ATOM 1770 C CA . GLU A 1 210 ? -14.280 4.887 10.481 1.00 87.88 210 GLU A CA 1
ATOM 1771 C C . GLU A 1 210 ? -13.863 3.427 10.297 1.00 87.88 210 GLU A C 1
ATOM 1773 O O . GLU A 1 210 ? -12.755 3.128 9.844 1.00 87.88 210 GLU A O 1
ATOM 1778 N N . THR A 1 211 ? -14.758 2.515 10.663 1.00 81.44 211 THR A N 1
ATOM 1779 C CA . THR A 1 211 ? -14.548 1.085 10.473 1.00 81.44 211 THR A CA 1
ATOM 1780 C C . THR A 1 211 ? -14.749 0.717 9.003 1.00 81.44 211 THR A C 1
ATOM 1782 O O . THR A 1 211 ? -15.666 1.206 8.347 1.00 81.44 211 THR A O 1
ATOM 1785 N N . SER A 1 212 ? -13.890 -0.163 8.497 1.00 83.88 212 SER A N 1
ATOM 1786 C CA . SER A 1 212 ? -13.904 -0.682 7.126 1.00 83.88 212 SER A CA 1
ATOM 1787 C C . SER A 1 212 ? -13.563 -2.165 7.173 1.00 83.88 212 SER A C 1
ATOM 1789 O O . SER A 1 212 ? -12.750 -2.574 8.007 1.00 83.88 212 SER A O 1
ATOM 1791 N N . GLN A 1 213 ? -14.182 -2.973 6.310 1.00 86.50 213 GLN A N 1
ATOM 1792 C CA . GLN A 1 213 ? -13.802 -4.382 6.170 1.00 86.50 213 GLN A CA 1
ATOM 1793 C C . GLN A 1 213 ? -12.572 -4.527 5.274 1.00 86.50 213 GLN A C 1
ATOM 1795 O O . GLN A 1 213 ? -11.721 -5.376 5.528 1.00 86.50 213 GLN A O 1
ATOM 1800 N N . LEU A 1 214 ? -12.463 -3.671 4.257 1.00 90.31 214 LEU A N 1
ATOM 1801 C CA . LEU A 1 214 ? -11.301 -3.592 3.380 1.00 90.31 214 LEU A CA 1
ATOM 1802 C C . LEU A 1 214 ? -10.128 -2.897 4.081 1.00 90.31 214 LEU A C 1
ATOM 1804 O O . LEU A 1 214 ? -10.284 -1.823 4.669 1.00 90.31 214 LEU A O 1
ATOM 1808 N N . ILE A 1 215 ? -8.932 -3.467 3.969 1.00 89.50 215 ILE A N 1
ATOM 1809 C CA . ILE A 1 215 ? -7.693 -2.908 4.516 1.00 89.50 215 ILE A CA 1
ATOM 1810 C C . ILE A 1 215 ? -6.849 -2.326 3.379 1.00 89.50 215 ILE A C 1
ATOM 1812 O O . ILE A 1 215 ? -6.569 -2.977 2.376 1.00 89.50 215 ILE A O 1
ATOM 1816 N N . SER A 1 216 ? -6.438 -1.073 3.541 1.00 90.81 216 SER A N 1
ATOM 1817 C CA . SER A 1 216 ? -5.668 -0.319 2.561 1.00 90.81 216 SER A CA 1
ATOM 1818 C C . SER A 1 216 ? -4.249 -0.880 2.509 1.00 90.81 216 SER A C 1
ATOM 1820 O O . SER A 1 216 ? -3.652 -1.106 3.564 1.00 90.81 216 SER A O 1
ATOM 1822 N N . PRO A 1 217 ? -3.638 -1.030 1.320 1.00 89.69 217 PRO A N 1
ATOM 1823 C CA . PRO A 1 217 ? -2.230 -1.408 1.212 1.00 89.69 217 PRO A CA 1
ATOM 1824 C C . PRO A 1 217 ? -1.290 -0.500 2.027 1.00 89.69 217 PRO A C 1
ATOM 1826 O O . PRO A 1 217 ? -0.256 -0.949 2.510 1.00 89.69 217 PRO A O 1
ATOM 1829 N N . LEU A 1 218 ? -1.657 0.770 2.252 1.00 89.88 218 LEU A N 1
ATOM 1830 C CA . LEU A 1 218 ? -0.852 1.709 3.045 1.00 89.88 218 LEU A CA 1
ATOM 1831 C C . LEU A 1 218 ? -0.758 1.343 4.530 1.00 89.88 218 LEU A C 1
ATOM 1833 O O . LEU A 1 218 ? 0.194 1.768 5.188 1.00 89.88 218 LEU A O 1
ATOM 1837 N N . ASN A 1 219 ? -1.708 0.569 5.065 1.00 88.44 219 ASN A N 1
ATOM 1838 C CA . ASN A 1 219 ? -1.666 0.105 6.451 1.00 88.44 219 ASN A CA 1
ATOM 1839 C C . ASN A 1 219 ? -0.417 -0.732 6.741 1.00 88.44 219 ASN A C 1
ATOM 1841 O O . ASN A 1 219 ? 0.090 -0.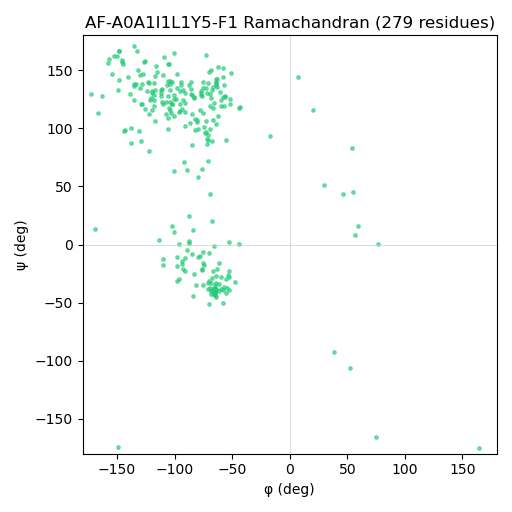696 7.857 1.00 88.44 219 ASN A O 1
ATOM 1845 N N . HIS A 1 220 ? 0.131 -1.404 5.728 1.00 81.50 220 HIS A N 1
ATOM 1846 C CA . HIS A 1 220 ? 1.302 -2.277 5.855 1.00 81.50 220 HIS A CA 1
ATOM 1847 C C . HIS A 1 220 ? 2.617 -1.525 6.116 1.00 81.50 220 HIS A C 1
ATOM 1849 O O . HIS A 1 220 ? 3.628 -2.142 6.441 1.00 81.50 220 HIS A O 1
ATOM 1855 N N . LEU A 1 221 ? 2.608 -0.187 6.052 1.00 78.62 221 LEU A N 1
ATOM 1856 C CA . LEU A 1 221 ? 3.721 0.659 6.502 1.00 78.62 221 LEU A CA 1
ATOM 1857 C C . LEU A 1 221 ? 3.755 0.858 8.029 1.00 78.62 221 LEU A C 1
ATOM 1859 O O . LEU A 1 221 ? 4.723 1.412 8.559 1.00 78.62 221 LEU A O 1
ATOM 1863 N N . PHE A 1 222 ? 2.700 0.451 8.733 1.00 78.31 222 PHE A N 1
ATOM 1864 C CA . PHE A 1 222 ? 2.513 0.660 10.164 1.00 78.31 222 PHE A CA 1
ATOM 1865 C C . PHE A 1 222 ? 2.647 -0.662 10.914 1.00 78.31 222 PHE A C 1
ATOM 1867 O O . PHE A 1 222 ? 2.571 -1.747 10.344 1.00 78.31 222 PHE A O 1
ATOM 1874 N N . LYS A 1 223 ? 2.888 -0.566 12.222 1.00 68.56 223 LYS A N 1
ATOM 1875 C CA . LYS A 1 223 ? 2.862 -1.738 13.094 1.00 68.56 223 LYS A CA 1
ATOM 1876 C C . LYS A 1 223 ? 1.471 -2.368 13.102 1.00 68.56 223 LYS A C 1
ATOM 1878 O O . LYS A 1 223 ? 0.477 -1.652 13.021 1.00 68.56 223 LYS A O 1
ATOM 1883 N N . SER A 1 224 ? 1.429 -3.674 13.364 1.00 63.78 224 SER A N 1
ATOM 1884 C CA . SER A 1 224 ? 0.188 -4.448 13.449 1.00 63.78 224 SER A CA 1
ATOM 1885 C C . SER A 1 224 ? -0.782 -3.998 14.552 1.00 63.78 224 SER A C 1
ATOM 1887 O O . SER A 1 224 ? -1.944 -4.400 14.542 1.00 63.78 224 SER A O 1
ATOM 1889 N N . ASP A 1 225 ? -0.313 -3.195 15.515 1.00 68.12 225 ASP A N 1
ATOM 1890 C CA . ASP A 1 225 ? -1.108 -2.637 16.612 1.00 68.12 225 ASP A CA 1
ATOM 1891 C C . ASP A 1 225 ? -1.760 -1.284 16.273 1.00 68.12 225 ASP A C 1
ATOM 1893 O O . ASP A 1 225 ? -2.534 -0.770 17.082 1.00 68.12 225 ASP A O 1
ATOM 1897 N N . PHE A 1 226 ? -1.495 -0.699 15.097 1.00 81.44 226 PHE A N 1
ATOM 1898 C CA . PHE A 1 226 ? -2.157 0.533 14.674 1.00 81.44 226 PHE A CA 1
ATOM 1899 C C . PHE A 1 226 ? -3.601 0.240 14.224 1.00 81.44 226 PHE A C 1
ATOM 1901 O O . PHE A 1 226 ? -3.798 -0.386 13.183 1.00 81.44 226 PHE A O 1
ATOM 1908 N N . PRO A 1 227 ? -4.634 0.714 14.947 1.00 81.69 227 PRO A N 1
ATOM 1909 C CA . PRO A 1 227 ? -5.993 0.187 14.800 1.00 81.69 227 PRO A CA 1
ATOM 1910 C C . PRO A 1 227 ? -6.820 0.879 13.706 1.00 81.69 227 PRO A C 1
ATOM 1912 O O . PRO A 1 227 ? -8.009 0.600 13.575 1.00 81.69 227 PRO A O 1
ATOM 1915 N N . PHE A 1 228 ? -6.236 1.823 12.963 1.00 89.44 228 PHE A N 1
ATOM 1916 C CA . PHE A 1 228 ? -6.970 2.683 12.035 1.00 89.44 228 PHE A CA 1
ATOM 1917 C C . PHE A 1 228 ? -6.551 2.470 10.583 1.00 89.44 228 PHE A C 1
ATOM 1919 O O . PHE A 1 228 ? -5.413 2.112 10.284 1.00 89.44 228 PHE A O 1
ATOM 1926 N N . GLN A 1 229 ? -7.466 2.757 9.664 1.00 90.56 229 GLN A N 1
ATOM 1927 C CA . GLN A 1 229 ? -7.225 2.653 8.230 1.00 90.56 229 GLN A CA 1
ATOM 1928 C C . GLN A 1 229 ? -6.406 3.842 7.722 1.00 90.56 229 GLN A C 1
ATOM 1930 O O . GLN A 1 229 ? -6.753 4.989 8.001 1.00 90.56 229 GLN A O 1
ATOM 1935 N N . VAL A 1 230 ? -5.354 3.598 6.940 1.00 92.94 230 VAL A N 1
ATOM 1936 C CA . VAL A 1 230 ? -4.467 4.637 6.401 1.00 92.94 230 VAL A CA 1
ATOM 1937 C C . VAL A 1 230 ? -4.820 4.955 4.951 1.00 92.94 230 VAL A C 1
ATOM 1939 O O . VAL A 1 230 ? -4.809 4.087 4.078 1.00 92.94 230 VAL A O 1
ATOM 1942 N N . PHE A 1 231 ? -5.075 6.236 4.688 1.00 95.06 231 PHE A N 1
ATOM 1943 C CA . PHE A 1 231 ? -5.495 6.749 3.381 1.00 95.06 231 PHE A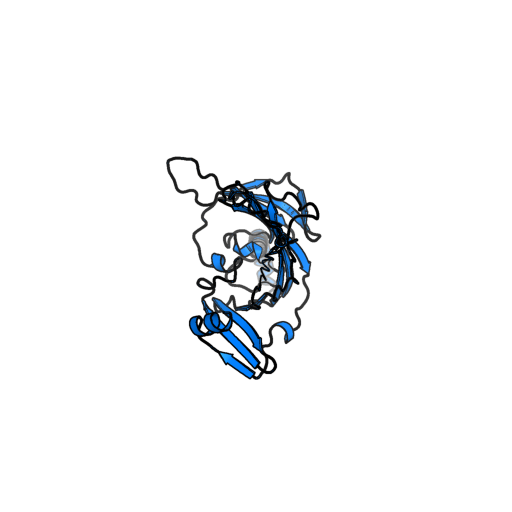 CA 1
ATOM 1944 C C . PHE A 1 231 ? -4.426 7.582 2.681 1.00 95.06 231 PHE A C 1
ATOM 1946 O O . PHE A 1 231 ? -4.500 7.784 1.474 1.00 95.06 231 PHE A O 1
ATOM 1953 N N . ALA A 1 232 ? -3.417 8.072 3.399 1.00 94.56 232 ALA A N 1
ATOM 1954 C CA . ALA A 1 232 ? -2.280 8.715 2.758 1.00 94.56 232 ALA A CA 1
ATOM 1955 C C . ALA A 1 232 ? -1.029 8.637 3.624 1.00 94.56 232 ALA A C 1
ATOM 1957 O O . ALA A 1 232 ? -1.112 8.728 4.847 1.00 94.56 232 ALA A O 1
ATOM 1958 N N . VAL A 1 233 ? 0.136 8.541 2.989 1.00 92.50 233 VAL A N 1
ATOM 1959 C CA . VAL A 1 233 ? 1.450 8.560 3.640 1.00 92.50 233 VAL A CA 1
ATOM 1960 C C . VAL A 1 233 ? 2.383 9.479 2.864 1.00 92.50 233 VAL A C 1
ATOM 1962 O O . VAL A 1 233 ? 2.389 9.486 1.639 1.00 92.50 233 VAL A O 1
ATOM 1965 N N . SER A 1 234 ? 3.171 10.271 3.579 1.00 90.88 234 SER A N 1
ATOM 1966 C CA . SER A 1 234 ? 4.205 11.136 3.023 1.00 90.88 234 SER A CA 1
ATOM 1967 C C . SER A 1 234 ? 5.539 10.759 3.653 1.00 90.88 234 SER A C 1
ATOM 1969 O O . SER A 1 234 ? 5.743 10.934 4.863 1.00 90.88 234 SER A O 1
ATOM 1971 N N . LEU A 1 235 ? 6.418 10.198 2.827 1.00 87.38 235 LEU A N 1
ATOM 1972 C CA . LEU A 1 235 ? 7.742 9.724 3.204 1.00 87.38 235 LEU A CA 1
ATOM 1973 C C . LEU A 1 235 ? 8.791 10.763 2.798 1.00 87.38 235 LEU A C 1
ATOM 1975 O O . LEU A 1 235 ? 8.798 11.180 1.639 1.00 87.38 235 LEU A O 1
ATOM 1979 N N . PRO A 1 236 ? 9.685 11.188 3.703 1.00 84.75 236 PRO A N 1
ATOM 1980 C CA . PRO A 1 236 ? 10.810 12.028 3.316 1.00 84.75 236 PRO A CA 1
ATOM 1981 C C . PRO A 1 236 ? 11.777 11.236 2.424 1.00 84.75 236 PRO A C 1
ATOM 1983 O O . PRO A 1 236 ? 12.101 10.088 2.730 1.00 84.75 236 PRO A O 1
ATOM 1986 N N . ILE A 1 237 ? 12.247 11.858 1.344 1.00 80.69 237 ILE A N 1
ATOM 1987 C CA . ILE A 1 237 ? 13.257 11.296 0.438 1.00 80.69 237 ILE A CA 1
ATOM 1988 C C . ILE A 1 237 ? 14.572 12.070 0.556 1.00 80.69 237 ILE A C 1
ATOM 1990 O O . ILE A 1 237 ? 14.593 13.304 0.535 1.00 80.69 237 ILE A O 1
ATOM 1994 N N . ASP A 1 238 ? 15.675 11.328 0.657 1.00 66.56 238 ASP A N 1
ATOM 1995 C CA . ASP A 1 238 ? 17.033 11.876 0.728 1.00 66.56 238 ASP A CA 1
ATOM 1996 C C . ASP A 1 238 ? 17.611 12.046 -0.681 1.00 66.56 238 ASP A C 1
ATOM 1998 O O . ASP A 1 238 ? 18.563 11.380 -1.079 1.00 66.56 238 ASP A O 1
ATOM 2002 N N . THR A 1 239 ? 16.994 12.917 -1.473 1.00 60.78 239 THR A N 1
ATOM 2003 C CA . THR A 1 239 ? 17.530 13.332 -2.776 1.00 60.78 239 THR A CA 1
ATOM 2004 C C . THR A 1 239 ? 18.217 14.696 -2.677 1.00 60.78 239 THR A C 1
ATOM 2006 O O . THR A 1 239 ? 18.001 15.437 -1.718 1.00 60.78 239 THR A O 1
ATOM 2009 N N . VAL A 1 240 ? 19.016 15.057 -3.693 1.00 51.22 240 VAL A N 1
ATOM 2010 C CA . VAL A 1 240 ? 19.772 16.333 -3.791 1.00 51.22 240 VAL A CA 1
ATOM 2011 C C . VAL A 1 240 ? 18.906 17.561 -3.468 1.00 51.22 240 VAL A C 1
ATOM 2013 O O . VAL A 1 240 ? 19.376 18.528 -2.873 1.00 51.22 240 VAL A O 1
ATOM 2016 N N . LYS A 1 241 ? 17.610 17.501 -3.791 1.00 59.75 241 LYS A N 1
ATOM 2017 C CA . LYS A 1 241 ? 16.584 18.395 -3.249 1.00 59.75 241 LYS A CA 1
ATOM 2018 C C . LYS A 1 241 ? 15.774 17.608 -2.219 1.00 59.75 241 LYS A C 1
ATOM 2020 O O . LYS A 1 241 ? 15.144 16.616 -2.582 1.00 59.75 241 LY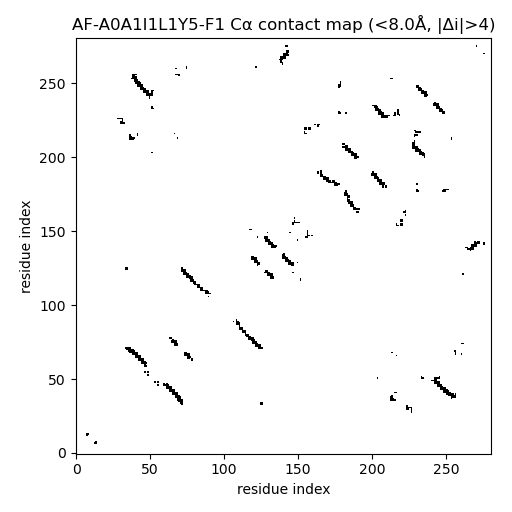S A O 1
ATOM 2025 N N . LYS A 1 242 ? 15.798 18.031 -0.949 1.00 69.88 242 LYS A N 1
ATOM 2026 C CA . LYS A 1 242 ? 14.940 17.467 0.108 1.00 69.88 242 LYS A CA 1
ATOM 2027 C C . LYS A 1 242 ? 13.488 17.498 -0.376 1.00 69.88 242 LYS A C 1
ATOM 2029 O O . LYS A 1 242 ? 13.000 18.559 -0.761 1.00 69.88 242 LYS A O 1
ATOM 2034 N N . GLY A 1 243 ? 12.816 16.354 -0.364 1.00 81.44 243 GLY A N 1
ATOM 2035 C CA . GLY A 1 243 ? 11.456 16.228 -0.878 1.00 81.44 243 GLY A CA 1
ATOM 2036 C C . GLY A 1 243 ? 10.660 15.160 -0.149 1.00 81.44 243 GLY A C 1
ATOM 2037 O O . GLY A 1 243 ? 11.120 14.562 0.828 1.00 81.44 243 GLY A O 1
ATOM 2038 N N . TYR A 1 244 ? 9.456 14.920 -0.646 1.00 85.06 244 TYR A N 1
ATOM 2039 C CA . TYR A 1 244 ? 8.533 13.926 -0.131 1.00 85.06 244 TYR A CA 1
ATOM 2040 C C . TYR A 1 244 ? 8.023 13.051 -1.265 1.00 85.06 244 TYR A C 1
ATOM 2042 O O . TYR A 1 244 ? 7.619 13.559 -2.308 1.00 85.06 244 TYR A O 1
ATOM 2050 N N . LEU A 1 245 ? 8.000 11.744 -1.027 1.00 86.62 245 LEU A N 1
ATOM 2051 C CA . LEU A 1 245 ? 7.227 10.793 -1.808 1.00 86.62 245 LEU A CA 1
ATOM 2052 C C . LEU A 1 245 ? 5.879 10.608 -1.116 1.00 86.62 245 LEU A C 1
ATOM 2054 O O . LEU A 1 245 ? 5.810 10.164 0.032 1.00 86.62 245 LEU A O 1
ATOM 2058 N N . ASN A 1 246 ? 4.809 10.990 -1.798 1.00 89.38 246 ASN A N 1
ATOM 2059 C CA . ASN A 1 246 ? 3.459 10.939 -1.266 1.00 89.38 246 ASN A CA 1
ATOM 2060 C C . ASN A 1 246 ? 2.701 9.795 -1.918 1.00 89.38 246 ASN A C 1
ATOM 2062 O O . ASN A 1 246 ? 2.754 9.625 -3.132 1.00 89.38 246 ASN A O 1
ATOM 2066 N N . PHE A 1 247 ? 1.960 9.068 -1.098 1.00 91.44 247 PHE A N 1
ATOM 2067 C CA . PHE A 1 247 ? 1.001 8.052 -1.485 1.00 91.44 247 PHE A CA 1
ATOM 2068 C C . PHE A 1 247 ? -0.358 8.488 -0.961 1.00 91.44 247 PHE A C 1
ATOM 2070 O O . PHE A 1 247 ? -0.475 8.850 0.212 1.00 91.44 247 PHE A O 1
ATOM 2077 N N . MET A 1 248 ? -1.374 8.471 -1.811 1.00 92.69 248 MET A N 1
ATOM 2078 C CA . MET A 1 248 ? -2.730 8.858 -1.447 1.00 92.69 248 MET A CA 1
ATOM 2079 C C . MET A 1 248 ? -3.715 7.899 -2.091 1.00 92.69 248 MET A C 1
ATOM 2081 O O . MET A 1 248 ? -3.644 7.655 -3.291 1.00 92.69 248 MET A O 1
ATOM 2085 N N . VAL A 1 249 ? -4.623 7.360 -1.289 1.00 94.25 249 VAL A N 1
ATOM 2086 C CA . VAL A 1 249 ? -5.765 6.601 -1.781 1.00 94.25 249 VAL A CA 1
ATOM 2087 C C . VAL A 1 249 ? -6.664 7.569 -2.542 1.00 94.25 249 VAL A C 1
ATOM 2089 O O . VAL A 1 249 ? -7.151 8.551 -1.983 1.00 94.25 249 VAL A O 1
ATOM 2092 N N . ASP A 1 250 ? -6.822 7.306 -3.830 1.00 92.00 250 ASP A N 1
ATOM 2093 C CA . ASP A 1 250 ? -7.649 8.083 -4.754 1.00 92.00 250 ASP A CA 1
ATOM 2094 C C . ASP A 1 250 ? -9.017 7.402 -4.934 1.00 92.00 250 ASP A C 1
ATOM 2096 O O . ASP A 1 250 ? -10.032 8.080 -5.061 1.00 92.00 250 ASP A O 1
ATOM 2100 N N . LEU A 1 251 ? -9.053 6.064 -4.840 1.00 92.69 251 LEU A N 1
ATOM 2101 C CA . LEU A 1 251 ? -10.268 5.245 -4.858 1.00 92.69 251 LEU A CA 1
ATOM 2102 C C . LEU A 1 251 ? -10.239 4.204 -3.736 1.00 92.69 251 LEU A C 1
ATOM 2104 O O . LEU A 1 251 ? -9.202 3.576 -3.509 1.00 92.69 251 LEU A O 1
ATOM 2108 N N . PHE A 1 252 ? -11.377 4.010 -3.071 1.00 94.06 252 PHE A N 1
ATOM 2109 C CA . PHE A 1 252 ? -11.559 3.014 -2.019 1.00 94.06 252 PHE A CA 1
ATOM 2110 C C . PHE A 1 252 ? -12.973 2.422 -2.088 1.00 94.06 252 PHE A C 1
ATOM 2112 O O . PHE A 1 252 ? -13.923 3.030 -1.595 1.00 94.06 252 PHE A O 1
ATOM 2119 N N . GLU A 1 253 ? -13.109 1.255 -2.713 1.00 93.50 253 GLU A N 1
ATOM 2120 C CA . GLU A 1 253 ? -14.394 0.591 -2.962 1.00 93.50 253 GLU A CA 1
ATOM 2121 C C . GLU A 1 253 ? -14.456 -0.764 -2.252 1.00 93.50 253 GLU A C 1
ATOM 2123 O O . GLU A 1 253 ? -13.655 -1.660 -2.522 1.00 93.50 253 GLU A O 1
ATOM 2128 N N . GLU A 1 254 ? -15.424 -0.914 -1.347 1.00 90.38 254 GLU A N 1
ATOM 2129 C CA . GLU A 1 254 ? -15.681 -2.143 -0.585 1.00 90.38 254 GLU A CA 1
ATOM 2130 C C . GLU A 1 254 ? -16.709 -3.014 -1.316 1.00 90.38 254 GLU A C 1
ATOM 2132 O O . GLU A 1 254 ? -17.862 -3.131 -0.900 1.00 90.38 254 GLU A O 1
ATOM 2137 N N . GLU A 1 255 ? -16.294 -3.605 -2.435 1.00 87.56 255 GLU A N 1
ATOM 2138 C CA . GLU A 1 255 ? -17.140 -4.479 -3.249 1.00 87.56 255 GLU A CA 1
ATOM 2139 C C . GLU A 1 255 ? -16.470 -5.833 -3.530 1.00 87.56 255 GLU A C 1
ATOM 2141 O O . GLU A 1 255 ? -15.248 -5.898 -3.706 1.00 87.56 255 GLU A O 1
ATOM 2146 N N . PRO A 1 256 ? -17.244 -6.932 -3.630 1.00 85.38 256 PRO A N 1
ATOM 2147 C CA . PRO A 1 256 ? -16.698 -8.241 -3.959 1.00 85.38 256 PRO A CA 1
ATOM 2148 C C . PRO A 1 256 ? -15.927 -8.234 -5.280 1.00 85.38 256 PRO A C 1
ATOM 2150 O O . PRO A 1 256 ? -16.439 -7.847 -6.337 1.00 85.38 256 PRO A O 1
ATOM 2153 N N . VAL A 1 257 ? -14.692 -8.730 -5.250 1.00 84.81 257 VAL A N 1
ATOM 2154 C CA . VAL A 1 257 ? -13.854 -8.780 -6.449 1.00 84.81 257 VAL A CA 1
ATOM 2155 C C . VAL A 1 257 ? -14.142 -10.053 -7.242 1.00 84.81 257 VAL A C 1
ATOM 2157 O O . VAL A 1 257 ? -14.078 -11.171 -6.726 1.00 84.81 257 VAL A O 1
ATOM 2160 N N . LYS A 1 258 ? -14.395 -9.896 -8.548 1.00 81.12 258 LYS A N 1
ATOM 2161 C CA . LYS A 1 258 ? -14.561 -11.024 -9.477 1.00 81.12 258 LYS A CA 1
ATOM 2162 C C . LYS A 1 258 ? -13.337 -11.949 -9.447 1.00 81.12 258 LYS A C 1
ATOM 2164 O O . LYS A 1 258 ? -12.215 -11.495 -9.671 1.00 81.12 258 LYS A O 1
ATOM 2169 N N . VAL A 1 259 ? -13.576 -13.249 -9.238 1.00 67.88 259 VAL A N 1
ATOM 2170 C CA . VAL A 1 259 ? -12.539 -14.303 -9.148 1.00 67.88 259 VAL A CA 1
ATOM 2171 C C . VAL A 1 259 ? -11.600 -14.283 -10.354 1.00 67.88 259 VAL A C 1
ATOM 2173 O O . VAL A 1 259 ? -10.387 -14.361 -10.191 1.00 67.88 259 VAL A O 1
ATOM 2176 N N . GLU A 1 260 ? -12.162 -14.042 -11.538 1.00 77.00 260 GLU A N 1
ATOM 2177 C CA . GLU A 1 260 ? -11.457 -13.988 -12.823 1.00 77.00 260 GLU A CA 1
ATOM 2178 C C . GLU A 1 260 ? -10.267 -13.018 -12.841 1.00 77.00 260 GLU A C 1
ATOM 2180 O O . GLU A 1 260 ? -9.315 -13.220 -13.592 1.00 77.00 260 GLU A O 1
ATOM 2185 N N . LYS A 1 261 ? -10.267 -11.970 -12.001 1.00 73.19 261 LYS A N 1
ATOM 2186 C CA . LYS A 1 261 ? -9.129 -11.041 -11.919 1.00 73.19 261 LYS A CA 1
ATOM 2187 C C . LYS A 1 261 ? -7.856 -11.731 -11.408 1.00 73.19 261 LYS A C 1
ATOM 2189 O O . LYS A 1 261 ? -6.753 -11.375 -11.839 1.00 73.19 261 LYS A O 1
ATOM 2194 N N . PHE A 1 262 ? -8.011 -12.718 -10.526 1.00 79.94 262 PHE A N 1
ATOM 2195 C CA . PHE A 1 262 ? -6.926 -13.489 -9.914 1.00 79.94 262 PHE A CA 1
ATOM 2196 C C . PHE A 1 262 ? -6.566 -14.755 -10.694 1.00 79.94 262 PHE A C 1
ATOM 2198 O O . PHE A 1 262 ? -5.529 -15.361 -10.415 1.00 79.94 262 PHE A O 1
ATOM 2205 N N . ASP A 1 263 ? -7.383 -15.145 -11.671 1.00 74.94 263 ASP A N 1
ATOM 2206 C CA . ASP A 1 263 ? -7.136 -16.350 -12.445 1.00 74.94 263 ASP A CA 1
ATOM 2207 C C . ASP A 1 263 ? -5.915 -16.175 -13.354 1.00 74.94 263 ASP A C 1
ATOM 2209 O O . ASP A 1 263 ? -5.765 -15.206 -14.107 1.00 74.94 263 ASP A O 1
ATOM 2213 N N . LEU A 1 264 ? -5.014 -17.152 -13.277 1.00 67.25 264 LEU A N 1
ATOM 2214 C CA . LEU A 1 264 ? -3.931 -17.298 -14.237 1.00 67.25 264 LEU A CA 1
ATOM 2215 C C . LEU A 1 264 ? -4.442 -18.106 -15.441 1.00 67.25 264 LEU A C 1
ATOM 2217 O O . LEU A 1 264 ? -5.135 -19.109 -15.252 1.00 67.25 264 LEU A O 1
ATOM 2221 N N . PRO A 1 265 ? -4.074 -17.738 -16.679 1.00 65.88 265 PRO A N 1
ATOM 2222 C CA . PRO A 1 265 ? -4.343 -18.533 -17.871 1.00 65.88 265 PRO A CA 1
ATOM 2223 C C . PRO A 1 265 ? -3.901 -19.994 -17.726 1.00 65.88 265 PRO A C 1
ATOM 2225 O O . PRO A 1 265 ? -2.894 -20.302 -17.086 1.00 65.88 265 PRO A O 1
ATOM 2228 N N . LYS A 1 266 ? -4.644 -20.905 -18.373 1.00 70.81 266 LYS A N 1
ATOM 2229 C CA . LYS A 1 266 ? -4.451 -22.364 -18.246 1.00 70.81 266 LYS A CA 1
ATOM 2230 C C . LYS A 1 266 ? -3.036 -22.824 -18.613 1.00 70.81 266 LYS A C 1
ATOM 2232 O O . LYS A 1 266 ? -2.512 -23.744 -17.989 1.00 70.81 266 LYS A O 1
ATOM 2237 N N . LYS A 1 267 ? -2.415 -22.195 -19.615 1.00 80.25 267 LYS A N 1
ATOM 2238 C CA . LYS A 1 267 ? -1.039 -22.486 -20.029 1.00 80.25 267 LYS A CA 1
ATOM 2239 C C . LYS A 1 267 ? -0.079 -21.582 -19.260 1.00 80.25 267 LYS A C 1
ATOM 2241 O O . LYS A 1 267 ? 0.076 -20.408 -19.593 1.00 80.25 267 LYS A O 1
ATOM 2246 N N . LYS A 1 268 ? 0.562 -22.145 -18.237 1.00 84.44 268 LYS A N 1
ATOM 2247 C CA . LYS A 1 268 ? 1.466 -21.428 -17.334 1.00 84.44 268 LYS A CA 1
ATOM 2248 C C . LYS A 1 268 ? 2.854 -22.062 -17.326 1.00 84.44 268 LYS A C 1
ATOM 2250 O O . LYS A 1 268 ? 2.967 -23.286 -17.331 1.00 84.44 268 LYS A O 1
ATOM 2255 N N . MET A 1 269 ? 3.886 -21.230 -17.315 1.00 86.00 269 MET A N 1
ATOM 2256 C CA . MET A 1 269 ? 5.282 -21.644 -17.221 1.00 86.00 269 MET A CA 1
ATOM 2257 C C . MET A 1 269 ? 5.955 -20.847 -16.109 1.00 86.00 269 MET A C 1
ATOM 2259 O O . MET A 1 269 ? 5.977 -19.618 -16.142 1.00 86.00 269 MET A O 1
ATOM 2263 N N . GLU A 1 270 ? 6.470 -21.572 -15.124 1.00 89.31 270 GLU A N 1
ATOM 2264 C CA . GLU A 1 270 ? 7.272 -20.997 -14.053 1.00 89.31 270 GLU A CA 1
ATOM 2265 C C . GLU A 1 270 ? 8.727 -20.907 -14.511 1.00 89.31 270 GLU A C 1
ATOM 2267 O O . GLU A 1 270 ? 9.253 -21.863 -15.084 1.00 89.31 270 GLU A O 1
ATOM 2272 N N . VAL A 1 271 ? 9.358 -19.762 -14.282 1.00 88.69 271 VAL A N 1
ATOM 2273 C CA . VAL A 1 271 ? 10.783 -19.530 -14.547 1.00 88.69 271 VAL A CA 1
ATOM 2274 C C . VAL A 1 271 ? 11.454 -19.012 -13.282 1.00 88.69 271 VAL A C 1
ATOM 2276 O O . VAL A 1 271 ? 10.789 -18.461 -12.406 1.00 88.69 271 VAL A O 1
ATOM 2279 N N . ASP A 1 272 ? 12.769 -19.171 -13.170 1.00 88.12 272 ASP A N 1
ATOM 2280 C CA . ASP A 1 272 ? 13.518 -18.511 -12.104 1.00 88.12 272 ASP A CA 1
ATOM 2281 C C . ASP A 1 272 ? 13.652 -16.996 -12.372 1.00 88.12 272 ASP A C 1
ATOM 2283 O O . ASP A 1 272 ? 13.453 -16.510 -13.491 1.00 88.12 272 ASP A O 1
ATOM 2287 N N . ARG A 1 273 ? 14.006 -16.230 -11.333 1.00 83.06 273 ARG A N 1
ATOM 2288 C CA . ARG A 1 273 ? 14.128 -14.765 -11.409 1.00 83.06 273 ARG A CA 1
ATOM 2289 C C . ARG A 1 273 ? 15.186 -14.296 -12.413 1.00 83.06 273 ARG A C 1
ATOM 2291 O O . ARG A 1 273 ? 15.011 -13.243 -13.021 1.00 83.06 273 ARG A O 1
ATOM 2298 N N . LYS A 1 274 ? 16.280 -15.041 -12.579 1.00 85.25 274 LYS A N 1
ATOM 2299 C CA . LYS A 1 274 ? 17.359 -14.673 -13.503 1.00 85.25 274 LYS A CA 1
ATOM 2300 C C . LYS A 1 274 ? 16.871 -14.819 -14.942 1.00 85.25 274 LYS A C 1
ATOM 2302 O O . LYS A 1 274 ? 16.919 -13.853 -15.697 1.00 85.25 274 LYS A O 1
ATOM 2307 N N . THR A 1 275 ? 16.297 -15.975 -15.268 1.00 84.00 275 THR A N 1
ATOM 2308 C CA . THR A 1 275 ? 15.642 -16.237 -16.553 1.00 84.00 275 THR A CA 1
ATOM 2309 C C . THR A 1 275 ? 14.557 -15.196 -16.827 1.00 84.00 275 THR A C 1
ATOM 2311 O O . THR A 1 275 ? 14.461 -14.674 -17.932 1.00 84.00 275 THR A O 1
ATOM 2314 N N . TRP A 1 276 ? 13.764 -14.825 -15.818 1.00 82.94 276 TRP A N 1
ATOM 2315 C CA . TRP A 1 276 ? 12.784 -13.750 -15.948 1.00 82.94 276 TRP A CA 1
ATOM 2316 C C . TRP A 1 276 ? 13.418 -12.418 -16.365 1.00 82.94 276 TRP A C 1
ATOM 2318 O O . TRP A 1 276 ? 12.938 -11.800 -17.311 1.00 82.94 276 TRP A O 1
ATOM 2328 N N . GLN A 1 277 ? 14.478 -11.974 -15.682 1.00 79.88 277 GLN A N 1
ATOM 2329 C CA . GLN A 1 277 ? 15.155 -10.702 -15.966 1.00 79.88 277 GLN A CA 1
ATOM 2330 C C . GLN A 1 277 ? 15.735 -10.656 -17.383 1.00 79.88 277 GLN A C 1
ATOM 2332 O O . GLN A 1 277 ? 15.585 -9.649 -18.071 1.00 79.88 277 GLN A O 1
ATOM 2337 N N . GLU A 1 278 ? 16.317 -11.760 -17.848 1.00 81.00 278 GLU A N 1
ATOM 2338 C CA . GLU A 1 278 ? 16.850 -11.892 -19.209 1.00 81.00 278 GLU A CA 1
ATOM 2339 C C . GLU A 1 278 ? 15.763 -11.771 -20.294 1.00 81.00 278 GLU A C 1
ATOM 2341 O O . GLU A 1 278 ? 16.067 -11.426 -21.425 1.00 81.00 278 GLU A O 1
ATOM 2346 N N . MET A 1 279 ? 14.482 -11.998 -19.973 1.00 70.69 279 MET A N 1
ATOM 2347 C CA . MET A 1 279 ? 13.362 -11.855 -20.921 1.00 70.69 279 MET A CA 1
ATOM 2348 C C . MET A 1 279 ? 12.775 -10.433 -21.005 1.00 70.69 279 MET A C 1
ATOM 2350 O O . MET A 1 279 ? 11.753 -10.227 -21.679 1.00 70.69 279 MET A O 1
ATOM 2354 N N . TRP A 1 280 ? 13.323 -9.476 -20.256 1.00 63.59 280 TRP A N 1
ATOM 2355 C CA . TRP A 1 280 ? 12.912 -8.064 -20.249 1.00 63.59 280 TRP A CA 1
ATOM 2356 C C . TRP A 1 280 ? 13.948 -7.122 -20.876 1.00 63.59 280 TRP A C 1
ATOM 2358 O O . TRP A 1 280 ? 13.602 -5.972 -21.152 1.00 63.59 280 TRP A O 1
ATOM 2368 N N . HIS A 1 281 ? 15.165 -7.615 -21.107 1.00 51.62 281 HIS A N 1
ATOM 2369 C CA . HIS A 1 281 ? 16.258 -6.936 -21.802 1.00 51.62 281 HIS A CA 1
ATOM 2370 C C . HIS A 1 281 ? 16.451 -7.531 -23.199 1.00 51.62 281 HIS A C 1
ATOM 2372 O O . HIS A 1 281 ? 16.903 -6.770 -24.080 1.00 51.62 281 HIS A O 1
#

Mean predicted aligned error: 14.38 Å

Sequence (281 aa):
MKQMIHFLVKHKFLGLFILCGILLISQKNYAQEFGNQGEGHVMIKTYMSFQPFTPINNKEPSVNYDFYIKEYQVLRAPFEKEEVHDPPETVTMHRGYNEADAAEDVQIKFSFTAKVVQPKYIINLKKSEVSVIKNKKDSVLFYREDLKENKEDFFYRYFYHKENKNTIQYQEDSTRLIAGRLCKKGWFYLNRTEENGNSNKKVRFWYSKETSQLISPLNHLFKSDFPFQVFAVSLPIDTVKKGYLNFMVDLFEEEPVKVEKFDLPKKKMEVDRKTWQEMWH